Protein 5UKH (pdb70)

B-factor: mean 54.43, std 18.03, range [27.1, 125.31]

Foldseek 3Di:
DVVPPPDDDDDPLLVLLLVCVLQQQDDSLLSVLLVLLLQLLCVLADVVVDPDDLLVSLLLSLQLLLCLPDDDPVLCLQLHNCLVPAWDWDQPDVVPSDIDTHHDDSLRSSVSSPDDSLSSLVNSVLLVLLQVQLLPDDQLVVCVPDVVVSVVQLVSVCVRVVDSPCSRVVSVSSSCRRNVNSQGGANRSLLSSLNSVSRPSAPLQQLFQDPPDPGRDQGPNRLQSRLVSQLLVVCVVDDRSSVSSVQVVVPVVDDLSSLLSSCVSDPLVVSLVSNCVGPPDPVDDVVPVVVSLVVCCVPPVNSSVSNVSNVVVVD

Secondary structure (DSSP, 8-state):
--GGGSS----HHHHHHHHH---S---HHHHHHHHHHHHHHHHHS-SSSSS--HHHHHHHHHHHHHHTTS-SHHHHHHH--GGGTSEEEEES-TTT--EEEEEPPHHHHHHHTT--HHHHHHHHHHHHHHH---S----TT---S-HHHHHHHHHHHHHHHS-STTHHHHHHHHHHHHHTTTT----HHHHHH--TTT----HHHHSS--SSSSSS---HHHHHHHHHHHHHHH---S--TTT--HHHHHHHHSSSHHHHHHHHHS-HHHHHHHHHHHHS-TTS-TT-HHHHHHHHHHH-HHHHHHHHHHHHHH-

Radius of gyration: 21.39 Å; Cα contacts (8 Å, |Δi|>4): 392; chains: 1; bounding box: 60×46×64 Å

Solvent-accessible surface area: 16342 Å² total

InterPro domains:
  IPR006829 LXG domain [PF04740] (5-196)
  IPR006829 LXG domain [PS51756] (1-227)

Structure (mmCIF, N/CA/C/O backbone):
data_5UKH
#
_entry.id   5UKH
#
_cell.length_a   127.383
_cell.length_b   132.689
_cell.length_c   58.258
_cell.angle_alpha   90.00
_cell.angle_beta   90.00
_cell.angle_gamma   90.00
#
_symmetry.space_group_name_H-M   'C 2 2 21'
#
loop_
_entity.id
_entity.type
_entity.pdbx_description
1 polymer 'Uncharacterized protein'
2 non-polymer 'CALCIUM ION'
3 water water
#
loop_
_atom_site.group_PDB
_atom_site.id
_atom_site.type_symbol
_atom_site.label_atom_id
_atom_site.label_alt_id
_atom_site.label_comp_id
_atom_site.label_asym_id
_atom_site.label_entity_id
_atom_site.label_seq_id
_atom_site.pdbx_PDB_ins_code
_atom_site.Cartn_x
_atom_site.Cartn_y
_atom_site.Cartn_z
_atom_site.occupancy
_atom_site.B_iso_or_equiv
_atom_site.auth_seq_id
_atom_site.auth_comp_id
_atom_site.auth_asym_id
_atom_site.auth_atom_id
_atom_site.pdbx_PDB_model_num
ATOM 1 N N . ALA A 1 25 ? 43.334 30.799 51.444 1.00 101.62 212 ALA A N 1
ATOM 2 C CA . ALA A 1 25 ? 42.463 31.910 51.827 1.00 101.60 212 ALA A CA 1
ATOM 3 C C . ALA A 1 25 ? 43.248 32.960 52.620 1.00 102.40 212 ALA A C 1
ATOM 4 O O . ALA A 1 25 ? 43.595 34.034 52.112 1.00 91.88 212 ALA A O 1
ATOM 6 N N . TYR A 1 26 ? 43.502 32.627 53.888 1.00 105.38 213 TYR A N 1
ATOM 7 C CA . TYR A 1 26 ? 44.486 33.358 54.681 1.00 104.39 213 TYR A CA 1
ATOM 8 C C . TYR A 1 26 ? 45.887 33.209 54.087 1.00 107.75 213 TYR A C 1
ATOM 9 O O . TYR A 1 26 ? 46.678 34.163 54.091 1.00 106.49 213 TYR A O 1
ATOM 18 N N . ALA A 1 27 ? 46.192 32.027 53.531 1.00 108.30 214 ALA A N 1
ATOM 19 C CA . ALA A 1 27 ? 47.534 31.733 53.029 1.00 108.12 214 ALA A CA 1
ATOM 20 C C . ALA A 1 27 ? 47.941 32.639 51.867 1.00 110.06 214 ALA A C 1
ATOM 21 O O . ALA A 1 27 ? 49.139 32.827 51.622 1.00 115.09 214 ALA A O 1
ATOM 23 N N . ALA A 1 28 ? 46.969 33.221 51.153 1.00 105.02 215 ALA A N 1
ATOM 24 C CA . ALA A 1 28 ? 47.274 33.946 49.921 1.00 101.73 215 ALA A CA 1
ATOM 25 C C . ALA A 1 28 ? 47.874 35.328 50.178 1.00 105.64 215 ALA A C 1
ATOM 26 O O . ALA A 1 28 ? 48.605 35.845 49.323 1.00 109.57 215 ALA A O 1
ATOM 28 N N . LEU A 1 29 ? 47.595 35.944 51.330 1.00 102.47 216 LEU A N 1
ATOM 29 C CA . LEU A 1 29 ? 47.951 37.342 51.555 1.00 94.27 216 LEU A CA 1
ATOM 30 C C . LEU A 1 29 ? 49.158 37.539 52.472 1.00 101.55 216 LEU A C 1
ATOM 31 O O . LEU A 1 29 ? 49.449 38.682 52.841 1.00 101.44 216 LEU A O 1
ATOM 36 N N . LYS A 1 30 ? 49.876 36.471 52.837 1.00 105.27 217 LYS A N 1
ATOM 37 C CA . LYS A 1 30 ? 51.033 36.623 53.722 1.00 110.87 217 LYS A CA 1
ATOM 38 C C . LYS A 1 30 ? 52.203 37.282 52.990 1.00 119.62 217 LYS A C 1
ATOM 39 O O . LYS A 1 30 ? 52.640 38.382 53.357 1.00 121.49 217 LYS A O 1
ATOM 45 N N . ASP A 1 31 ? 52.710 36.633 51.939 1.00 120.78 218 ASP A N 1
ATOM 46 C CA . ASP A 1 31 ? 53.703 37.212 51.045 1.00 119.27 218 ASP A CA 1
ATOM 47 C C . ASP A 1 31 ? 52.951 37.896 49.914 1.00 115.43 218 ASP A C 1
ATOM 48 O O . ASP A 1 31 ? 51.985 37.340 49.383 1.00 114.72 218 ASP A O 1
ATOM 53 N N . LEU A 1 32 ? 53.455 39.071 49.516 1.00 113.30 219 LEU A N 1
ATOM 54 C CA . LEU A 1 32 ? 52.709 40.243 49.056 1.00 103.41 219 LEU A CA 1
ATOM 55 C C . LEU A 1 32 ? 53.095 41.325 50.061 1.00 110.09 219 LEU A C 1
ATOM 56 O O . LEU A 1 32 ? 52.526 41.322 51.161 1.00 112.19 219 LEU A O 1
ATOM 61 N N . THR A 1 33 ? 54.031 42.256 49.776 1.00 109.87 220 THR A N 1
ATOM 62 C CA . THR A 1 33 ? 54.471 42.894 48.501 1.00 104.23 220 THR A CA 1
ATOM 63 C C . THR A 1 33 ? 53.371 43.894 48.144 1.00 95.65 220 THR A C 1
ATOM 64 O O . THR A 1 33 ? 53.280 44.403 47.023 1.00 96.41 220 THR A O 1
ATOM 68 N N . LEU A 1 34 ? 52.540 44.166 49.147 1.00 84.01 221 LEU A N 1
ATOM 69 C CA . LEU A 1 34 ? 51.599 45.269 49.145 1.00 73.67 221 LEU A CA 1
ATOM 70 C C . LEU A 1 34 ? 51.759 46.029 50.447 1.00 73.11 221 LEU A C 1
ATOM 71 O O . LEU A 1 34 ? 52.141 45.457 51.469 1.00 72.48 221 LEU A O 1
ATOM 76 N N . SER A 1 35 ? 51.470 47.322 50.403 1.00 68.54 222 SER A N 1
ATOM 77 C CA . SER A 1 35 ? 51.461 48.097 51.628 1.00 69.52 222 SER A CA 1
ATOM 78 C C . SER A 1 35 ? 50.384 47.565 52.573 1.00 70.96 222 SER A C 1
ATOM 79 O O . SER A 1 35 ? 49.443 46.875 52.160 1.00 65.85 222 SER A O 1
ATOM 82 N N . LYS A 1 36 ? 50.547 47.876 53.865 1.00 71.30 223 LYS A N 1
ATOM 83 C CA . LYS A 1 36 ? 49.501 47.568 54.835 1.00 65.05 223 LYS A CA 1
ATOM 84 C C . LYS A 1 36 ? 48.174 48.166 54.393 1.00 60.46 223 LYS A C 1
ATOM 85 O O . LYS A 1 36 ? 47.124 47.521 54.493 1.00 62.25 223 LYS A O 1
ATOM 91 N N . GLN A 1 37 ? 48.212 49.389 53.858 1.00 59.59 224 GLN A N 1
ATOM 92 C CA . GLN A 1 37 ? 46.985 50.048 53.420 1.00 58.12 224 GLN A CA 1
ATOM 93 C C . GLN A 1 37 ? 46.339 49.286 52.275 1.00 53.97 224 GLN A C 1
ATOM 94 O O . GLN A 1 37 ? 45.110 49.156 52.224 1.00 49.40 224 GLN A O 1
ATOM 100 N N . ASP A 1 38 ? 47.152 48.756 51.357 1.00 52.81 225 ASP A N 1
ATOM 101 C CA . ASP A 1 38 ? 46.587 48.043 50.217 1.00 52.69 225 ASP A CA 1
ATOM 102 C C . ASP A 1 38 ? 45.985 46.710 50.645 1.00 54.24 225 ASP A C 1
ATOM 103 O O . ASP A 1 38 ? 44.936 46.307 50.126 1.00 48.29 225 ASP A O 1
ATOM 108 N N . LYS A 1 39 ? 46.631 46.009 51.586 1.00 54.05 226 LYS A N 1
ATOM 109 C CA . LYS A 1 39 ? 46.075 44.750 52.073 1.00 54.78 226 LYS A CA 1
ATOM 110 C C . LYS A 1 39 ? 44.726 44.985 52.742 1.00 52.92 226 LYS A C 1
ATOM 111 O O . LYS A 1 39 ? 43.753 44.275 52.463 1.00 52.27 226 LYS A O 1
ATOM 117 N N . VAL A 1 40 ? 44.648 45.998 53.617 1.00 54.43 227 VAL A N 1
ATOM 118 C CA . VAL A 1 40 ? 43.378 46.384 54.234 1.00 53.27 227 VAL A CA 1
ATOM 119 C C . VAL A 1 40 ? 42.316 46.632 53.164 1.00 46.94 227 VAL A C 1
ATOM 120 O O . VAL A 1 40 ? 41.168 46.178 53.278 1.00 46.51 227 VAL A O 1
ATOM 124 N N . PHE A 1 41 ? 42.696 47.326 52.094 1.00 45.55 228 PHE A N 1
ATOM 125 C CA . PHE A 1 41 ? 41.768 47.603 51.001 1.00 45.72 228 PHE A CA 1
ATOM 126 C C . PHE A 1 41 ? 41.295 46.312 50.336 1.00 45.33 228 PHE A C 1
ATOM 127 O O . PHE A 1 41 ? 40.090 46.098 50.149 1.00 39.94 228 PHE A O 1
ATOM 135 N N . LEU A 1 42 ? 42.237 45.429 49.988 1.00 45.77 229 LEU A N 1
ATOM 136 C CA . LEU A 1 42 ? 41.883 44.141 49.395 1.00 47.83 229 LEU A CA 1
ATOM 137 C C . LEU A 1 42 ? 40.925 43.359 50.288 1.00 46.17 229 LEU A C 1
ATOM 138 O O . LEU A 1 42 ? 39.918 42.816 49.812 1.00 44.84 229 LEU A O 1
ATOM 143 N N . GLU A 1 43 ? 41.215 43.307 51.594 1.00 46.16 230 GLU A N 1
ATOM 144 C CA . GLU A 1 43 ? 40.366 42.544 52.500 1.00 53.02 230 GLU A CA 1
ATOM 145 C C . GLU A 1 43 ? 38.972 43.150 52.620 1.00 51.62 230 GLU A C 1
ATOM 146 O O . GLU A 1 43 ? 37.996 42.405 52.758 1.00 46.20 230 GLU A O 1
ATOM 152 N N . HIS A 1 44 ? 38.842 44.479 52.560 1.00 42.17 231 HIS A N 1
ATOM 153 C CA . HIS A 1 44 ? 37.504 45.064 52.564 1.00 41.48 231 HIS A CA 1
ATOM 154 C C . HIS A 1 44 ? 36.726 44.680 51.304 1.00 39.47 231 HIS A C 1
ATOM 155 O O . HIS A 1 44 ? 35.533 44.349 51.388 1.00 39.84 231 HIS A O 1
ATOM 162 N N . LEU A 1 45 ? 37.380 44.743 50.129 1.00 39.69 232 LEU A N 1
ATOM 163 C CA . LEU A 1 45 ? 36.760 44.288 48.883 1.00 40.02 232 LEU A CA 1
ATOM 164 C C . LEU A 1 45 ? 36.264 42.858 49.012 1.00 44.49 232 LEU A C 1
ATOM 165 O O . LEU A 1 45 ? 35.159 42.532 48.573 1.00 36.28 232 LEU A O 1
ATOM 178 N N . THR A 1 47 ? 35.580 41.071 51.864 1.00 41.10 234 THR A N 1
ATOM 179 C CA . THR A 1 47 ? 34.564 40.872 52.890 1.00 41.44 234 THR A CA 1
ATOM 180 C C . THR A 1 47 ? 33.213 41.459 52.490 1.00 38.62 234 THR A C 1
ATOM 181 O O . THR A 1 47 ? 32.167 40.828 52.687 1.00 45.63 234 THR A O 1
ATOM 185 N N . GLU A 1 48 ? 33.213 42.673 51.941 1.00 37.45 235 GLU A N 1
ATOM 186 C CA . GLU A 1 48 ? 31.964 43.394 51.713 1.00 41.58 235 GLU A CA 1
ATOM 187 C C . GLU A 1 48 ? 31.192 42.861 50.512 1.00 38.19 235 GLU A C 1
ATOM 188 O O . GLU A 1 48 ? 29.967 42.711 50.582 1.00 39.38 235 GLU A O 1
ATOM 194 N N . TYR A 1 49 ? 31.890 42.561 49.410 1.00 36.43 236 TYR A N 1
ATOM 195 C CA . TYR A 1 49 ? 31.263 42.172 48.154 1.00 34.21 236 TYR A CA 1
ATOM 196 C C . TYR A 1 49 ? 31.331 40.690 47.867 1.00 39.72 236 TYR A C 1
ATOM 197 O O . TYR A 1 49 ? 30.520 40.193 47.077 1.00 38.39 236 TYR A O 1
ATOM 206 N N . GLY A 1 50 ? 32.294 39.979 48.442 1.00 37.51 237 GLY A N 1
ATOM 207 C CA . GLY A 1 50 ? 32.406 38.559 48.215 1.00 38.79 237 GLY A CA 1
ATOM 208 C C . GLY A 1 50 ? 33.509 38.139 47.269 1.00 40.20 237 GLY A C 1
ATOM 209 O O . GLY A 1 50 ? 33.640 36.935 46.991 1.00 42.67 237 GLY A O 1
ATOM 210 N N . PHE A 1 51 ? 34.300 39.089 46.765 1.00 42.48 238 PHE A N 1
ATOM 211 C CA . PHE A 1 51 ? 35.373 38.769 45.827 1.00 47.22 238 PHE A CA 1
ATOM 212 C C . PHE A 1 51 ? 36.427 37.898 46.499 1.00 43.73 238 PHE A C 1
ATOM 213 O O . PHE A 1 51 ? 36.756 38.100 47.671 1.00 44.25 238 PHE A O 1
ATOM 221 N N . ASP A 1 52 ? 36.974 36.939 45.753 1.00 46.26 239 ASP A N 1
ATOM 222 C CA . ASP A 1 52 ? 38.137 36.229 46.263 1.00 49.61 239 ASP A CA 1
ATOM 223 C C . ASP A 1 52 ? 39.379 37.102 46.063 1.00 49.49 239 ASP A C 1
ATOM 224 O O . ASP A 1 52 ? 39.316 38.200 45.501 1.00 47.19 239 ASP A O 1
ATOM 229 N N . SER A 1 53 ? 40.518 36.634 46.573 1.00 47.52 240 SER A N 1
ATOM 230 C CA . SER A 1 53 ? 41.735 37.441 46.522 1.00 48.11 240 SER A CA 1
ATOM 231 C C . SER A 1 53 ? 42.172 37.735 45.087 1.00 48.82 240 SER A C 1
ATOM 232 O O . SER A 1 53 ? 42.728 38.808 44.825 1.00 47.10 240 SER A O 1
ATOM 235 N N . THR A 1 54 ? 41.941 36.799 44.156 1.00 47.96 241 THR A N 1
ATOM 236 C CA . THR A 1 54 ? 42.320 36.982 42.754 1.00 47.26 241 THR A CA 1
ATOM 237 C C . THR A 1 54 ? 41.626 38.198 42.143 1.00 48.66 241 THR A C 1
ATOM 238 O O . THR A 1 54 ? 42.276 39.112 41.612 1.00 49.62 241 THR A O 1
ATOM 242 N N . THR A 1 55 ? 40.293 38.226 42.215 1.00 36.43 242 THR A N 1
ATOM 243 C CA . THR A 1 55 ? 39.542 39.344 41.659 1.00 33.25 242 THR A CA 1
ATOM 244 C C . THR A 1 55 ? 39.880 40.639 42.373 1.00 42.27 242 THR A C 1
ATOM 245 O O . THR A 1 55 ? 40.020 41.690 41.733 1.00 38.40 242 THR A O 1
ATOM 249 N N . ALA A 1 56 ? 39.972 40.590 43.714 1.00 36.34 243 ALA A N 1
ATOM 250 C CA . ALA A 1 56 ? 40.288 41.794 44.470 1.00 33.29 243 ALA A CA 1
ATOM 251 C C . ALA A 1 56 ? 41.637 42.362 44.054 1.00 31.91 243 ALA A C 1
ATOM 252 O O . ALA A 1 56 ? 41.793 43.578 43.942 1.00 34.85 243 ALA A O 1
ATOM 254 N N . ARG A 1 57 ? 42.626 41.494 43.825 1.00 35.37 244 ARG A N 1
ATOM 255 C CA . ARG A 1 57 ? 43.937 41.980 43.409 1.00 41.80 244 ARG A CA 1
ATOM 256 C C . ARG A 1 57 ? 43.882 42.610 42.014 1.00 41.92 244 ARG A C 1
ATOM 257 O O . ARG A 1 57 ? 44.552 43.621 41.759 1.00 37.86 244 ARG A O 1
ATOM 265 N N . GLN A 1 58 ? 43.054 42.061 41.115 1.00 38.75 245 GLN A N 1
ATOM 266 C CA . GLN A 1 58 ? 42.842 42.690 39.808 1.00 38.22 245 GLN A CA 1
ATOM 267 C C . GLN A 1 58 ? 42.235 44.086 39.948 1.00 44.04 245 GLN A C 1
ATOM 268 O O . GLN A 1 58 ? 42.591 45.006 39.201 1.00 43.35 245 GLN A O 1
ATOM 274 N N . ILE A 1 59 ? 41.310 44.269 40.895 1.00 41.65 246 ILE A N 1
ATOM 275 C CA . ILE A 1 59 ? 40.759 45.607 41.108 1.00 35.19 246 ILE A CA 1
ATOM 276 C C . ILE A 1 59 ? 41.848 46.546 41.608 1.00 31.69 246 ILE A C 1
ATOM 277 O O . ILE A 1 59 ? 41.966 47.690 41.146 1.00 34.46 246 ILE A O 1
ATOM 282 N N . LEU A 1 60 ? 42.702 46.052 42.509 1.00 37.05 247 LEU A N 1
ATOM 283 C CA . LEU A 1 60 ? 43.838 46.846 42.968 1.00 39.80 247 LEU A CA 1
ATOM 284 C C . LEU A 1 60 ? 44.783 47.189 41.815 1.00 45.60 247 LEU A C 1
ATOM 285 O O . LEU A 1 60 ? 45.347 48.290 41.775 1.00 43.80 247 LEU A O 1
ATOM 290 N N . LYS A 1 61 ? 44.967 46.256 40.870 1.00 45.05 248 LYS A N 1
ATOM 291 C CA . LYS A 1 61 ? 45.826 46.519 39.713 1.00 43.78 248 LYS A CA 1
ATOM 292 C C . LYS A 1 61 ? 45.292 47.677 38.879 1.00 41.69 248 LYS A C 1
ATOM 293 O O . LYS A 1 61 ? 46.063 48.527 38.416 1.00 43.89 248 LYS A O 1
ATOM 299 N N . LEU A 1 62 ? 43.978 47.709 38.654 1.00 39.90 249 LEU A N 1
ATOM 300 C CA . LEU A 1 62 ? 43.365 48.828 37.952 1.00 42.07 249 LEU A CA 1
ATOM 301 C C . LEU A 1 62 ? 43.711 50.142 38.632 1.00 51.90 249 LEU A C 1
ATOM 302 O O . LEU A 1 62 ? 44.185 51.091 37.992 1.00 48.17 249 LEU A O 1
ATOM 307 N N . LYS A 1 63 ? 43.450 50.209 39.942 1.00 46.02 250 LYS A N 1
ATOM 308 C CA . LYS A 1 63 ? 43.721 51.410 40.714 1.00 42.22 250 LYS A CA 1
ATOM 309 C C . LYS A 1 63 ? 45.172 51.834 40.563 1.00 41.95 250 LYS A C 1
ATOM 310 O O . LYS A 1 63 ? 45.453 53.009 40.326 1.00 44.94 250 LYS A O 1
ATOM 316 N N . GLN A 1 64 ? 46.107 50.884 40.648 1.00 41.91 251 GLN A N 1
ATOM 317 C CA . GLN A 1 64 ? 47.519 51.215 40.458 1.00 44.08 251 GLN A CA 1
ATOM 318 C C . GLN A 1 64 ? 47.813 51.722 39.044 1.00 44.47 251 GLN A C 1
ATOM 319 O O . GLN A 1 64 ? 48.706 52.562 38.859 1.00 40.15 251 GLN A O 1
ATOM 325 N N . GLY A 1 65 ? 47.110 51.196 38.038 1.00 39.19 252 GLY A N 1
ATOM 326 C CA . GLY A 1 65 ? 47.262 51.721 36.688 1.00 39.95 252 GLY A CA 1
ATOM 327 C C . GLY A 1 65 ? 46.816 53.167 36.580 1.00 42.62 252 GLY A C 1
ATOM 328 O O . GLY A 1 65 ? 47.490 53.985 35.953 1.00 42.32 252 GLY A O 1
ATOM 329 N N . LEU A 1 66 ? 45.701 53.512 37.237 1.00 42.81 253 LEU A N 1
ATOM 330 C CA . LEU A 1 66 ? 45.240 54.900 37.264 1.00 46.89 253 LEU A CA 1
ATOM 331 C C . LEU A 1 66 ? 46.276 55.841 37.878 1.00 49.51 253 LEU A C 1
ATOM 332 O O . LEU A 1 66 ? 46.438 56.982 37.419 1.00 54.11 253 LEU A O 1
ATOM 337 N N . GLU A 1 67 ? 46.988 55.394 38.914 1.00 40.62 254 GLU A N 1
ATOM 338 C CA . GLU A 1 67 ? 47.991 56.267 39.514 1.00 44.28 254 GLU A CA 1
ATOM 339 C C . GLU A 1 67 ? 49.199 56.445 38.604 1.00 45.95 254 GLU A C 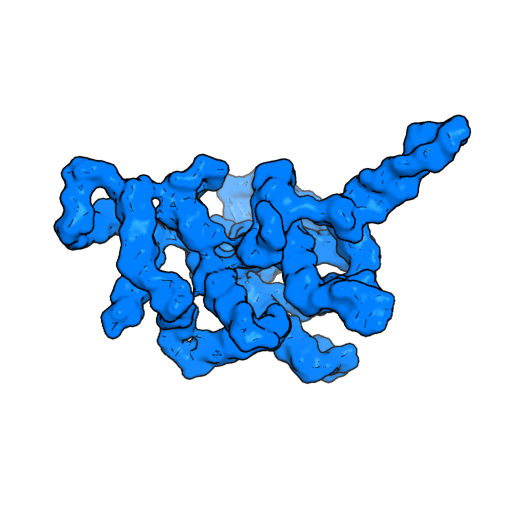1
ATOM 340 O O . GLU A 1 67 ? 49.842 57.500 38.637 1.00 51.37 254 GLU A O 1
ATOM 346 N N . ARG A 1 68 ? 49.533 55.431 37.796 1.00 46.60 255 ARG A N 1
ATOM 347 C CA . ARG A 1 68 ? 50.637 55.589 36.857 1.00 50.57 255 ARG A CA 1
ATOM 348 C C . ARG A 1 68 ? 50.239 56.462 35.679 1.00 55.10 255 ARG A C 1
ATOM 349 O O . ARG A 1 68 ? 51.069 57.214 35.155 1.00 58.18 255 ARG A O 1
ATOM 357 N N . LYS A 1 69 ? 48.975 56.388 35.273 1.00 56.02 256 LYS A N 1
ATOM 358 C CA . LYS A 1 69 ? 48.523 57.119 34.100 1.00 56.30 256 LYS A CA 1
ATOM 359 C C . LYS A 1 69 ? 48.193 58.574 34.425 1.00 52.81 256 LYS A C 1
ATOM 360 O O . LYS A 1 69 ? 48.474 59.463 33.621 1.00 48.03 256 LYS A O 1
ATOM 366 N N . PHE A 1 70 ? 47.629 58.848 35.599 1.00 52.02 257 PHE A N 1
ATOM 367 C CA . PHE A 1 70 ? 47.159 60.190 35.954 1.00 50.80 257 PHE A CA 1
ATOM 368 C C . PHE A 1 70 ? 47.895 60.686 37.197 1.00 53.77 257 PHE A C 1
ATOM 369 O O . PHE A 1 70 ? 47.374 60.620 38.315 1.00 60.74 257 PHE A O 1
ATOM 377 N N . SER A 1 71 ? 49.095 61.220 36.989 1.00 51.99 258 SER A N 1
ATOM 378 C CA . SER A 1 71 ? 49.944 61.665 38.082 1.00 53.97 258 SER A CA 1
ATOM 379 C C . SER A 1 71 ? 49.524 63.035 38.603 1.00 64.46 258 SER A C 1
ATOM 380 O O . SER A 1 71 ? 48.973 63.861 37.868 1.00 65.08 258 SER A O 1
ATOM 383 N N . SER A 1 72 ? 49.796 63.267 39.895 1.00 59.70 259 SER A N 1
ATOM 384 C CA . SER A 1 72 ? 49.688 64.576 40.532 1.00 58.14 259 SER A CA 1
ATOM 385 C C . SER A 1 72 ? 51.042 65.230 40.746 1.00 60.02 259 SER A C 1
ATOM 386 O O . SER A 1 72 ? 51.109 66.371 41.226 1.00 63.70 259 SER A O 1
ATOM 389 N N . ILE A 1 73 ? 52.121 64.530 40.414 1.00 65.27 260 ILE A N 1
ATOM 390 C CA . ILE A 1 73 ? 53.471 65.037 40.586 1.00 75.75 260 ILE A CA 1
ATOM 391 C C . ILE A 1 73 ? 54.119 65.336 39.245 1.00 80.34 260 ILE A C 1
ATOM 392 O O . ILE A 1 73 ? 54.800 66.352 39.088 1.00 85.26 260 ILE A O 1
ATOM 397 N N . PHE A 1 74 ? 53.909 64.459 38.267 1.00 83.95 261 PHE A N 1
ATOM 398 C CA . PHE A 1 74 ? 54.387 64.665 36.911 1.00 88.70 261 PHE A CA 1
ATOM 399 C C . PHE A 1 74 ? 53.316 65.235 35.996 1.00 83.12 261 PHE A C 1
ATOM 400 O O . PHE A 1 74 ? 53.623 65.590 34.855 1.00 86.36 261 PHE A O 1
ATOM 408 N N . ASP A 1 75 ? 52.080 65.348 36.478 1.00 75.59 262 ASP A N 1
ATOM 409 C CA . ASP A 1 75 ? 51.002 65.937 35.700 1.00 74.95 262 ASP A CA 1
ATOM 410 C C . ASP A 1 75 ? 50.059 66.712 36.611 1.00 75.35 262 ASP A C 1
ATOM 411 O O . ASP A 1 75 ? 50.441 67.165 37.697 1.00 72.29 262 ASP A O 1
ATOM 416 N N . ASP A 1 76 ? 48.810 66.826 36.183 1.00 76.32 263 ASP A N 1
ATOM 417 C CA . ASP A 1 76 ? 47.883 67.811 36.702 1.00 75.46 263 ASP A CA 1
ATOM 418 C C . ASP A 1 76 ? 46.733 67.207 37.489 1.00 63.23 263 ASP A C 1
ATOM 419 O O . ASP A 1 76 ? 46.000 67.946 38.152 1.00 66.60 263 ASP A O 1
ATOM 424 N N . TYR A 1 77 ? 46.559 65.895 37.443 1.00 60.75 264 TYR A N 1
ATOM 425 C CA . TYR A 1 77 ? 45.347 65.282 37.957 1.00 61.37 264 TYR A CA 1
ATOM 426 C C . TYR A 1 77 ? 45.347 65.239 39.481 1.00 59.14 264 TYR A C 1
ATOM 427 O O . TYR A 1 77 ? 46.362 65.461 40.146 1.00 61.94 264 TYR A O 1
ATOM 436 N N . THR A 1 78 ? 44.173 64.954 40.031 1.00 51.98 265 THR A N 1
ATOM 437 C CA . THR A 1 78 ? 43.955 64.929 41.463 1.00 55.18 265 THR A CA 1
ATOM 438 C C . THR A 1 78 ? 43.542 63.527 41.903 1.00 54.53 265 THR A C 1
ATOM 439 O O . THR A 1 78 ? 43.133 62.687 41.092 1.00 50.15 265 THR A O 1
ATOM 443 N N . GLN A 1 79 ? 43.669 63.280 43.211 1.00 58.91 266 GLN A N 1
ATOM 444 C CA . GLN A 1 79 ? 43.266 61.990 43.761 1.00 55.84 266 GLN A CA 1
ATOM 445 C C . GLN A 1 79 ? 41.779 61.743 43.539 1.00 51.18 266 GLN A C 1
ATOM 446 O O . GLN A 1 79 ? 41.359 60.613 43.256 1.00 44.23 266 GLN A O 1
ATOM 452 N N . GLU A 1 80 ? 40.966 62.789 43.675 1.00 53.60 267 GLU A N 1
ATOM 453 C CA . GLU A 1 80 ? 39.533 62.641 43.461 1.00 47.71 267 GLU A CA 1
ATOM 454 C C . GLU A 1 80 ? 39.211 62.295 42.010 1.00 50.38 267 GLU A C 1
ATOM 455 O O . GLU A 1 80 ? 38.286 61.515 41.755 1.00 51.84 267 GLU A O 1
ATOM 461 N N . GLU A 1 81 ? 39.958 62.846 41.046 1.00 49.04 268 GLU A N 1
ATOM 462 C CA . GLU A 1 81 ? 39.764 62.429 39.662 1.00 45.12 268 GLU A CA 1
ATOM 463 C C . GLU A 1 81 ? 40.140 60.966 39.467 1.00 39.54 268 GLU A C 1
ATOM 464 O O . GLU A 1 81 ? 39.450 60.240 38.741 1.00 40.68 268 GLU A O 1
ATOM 470 N N . ARG A 1 82 ? 41.237 60.513 40.091 1.00 41.07 269 ARG A N 1
ATOM 471 C CA . ARG A 1 82 ? 41.601 59.097 39.979 1.00 39.85 269 ARG A CA 1
ATOM 472 C C . ARG A 1 82 ? 40.552 58.209 40.636 1.00 35.83 269 ARG A C 1
ATOM 473 O O . ARG A 1 82 ? 40.270 57.108 40.154 1.00 39.79 269 ARG A O 1
ATOM 481 N N . ASP A 1 83 ? 39.978 58.660 41.751 1.00 41.30 270 ASP A N 1
ATOM 482 C CA . ASP A 1 83 ? 38.915 57.880 42.378 1.00 45.92 270 ASP A CA 1
ATOM 483 C C . ASP A 1 83 ? 37.670 57.866 41.498 1.00 37.36 270 ASP A C 1
ATOM 484 O O . ASP A 1 83 ? 37.005 56.833 41.363 1.00 43.34 270 ASP A O 1
ATOM 489 N N . TYR A 1 84 ? 37.337 59.008 40.900 1.00 39.83 271 TYR A N 1
ATOM 490 C CA . TYR A 1 84 ? 36.228 59.050 39.955 1.00 36.77 271 TYR A CA 1
ATOM 491 C C . TYR A 1 84 ? 36.440 58.050 38.833 1.00 37.46 271 TYR A C 1
ATOM 492 O O . TYR A 1 84 ? 35.550 57.252 38.519 1.00 34.65 271 TYR A O 1
ATOM 501 N N . LEU A 1 85 ? 37.624 58.077 38.220 1.00 42.49 272 LEU A N 1
ATOM 502 C CA . LEU A 1 85 ? 37.906 57.181 37.105 1.00 38.06 272 LEU A CA 1
ATOM 503 C C . LEU A 1 85 ? 37.743 55.722 37.507 1.00 35.85 272 LEU A C 1
ATOM 504 O O . LEU A 1 85 ? 37.160 54.924 36.759 1.00 35.96 272 LEU A O 1
ATOM 509 N N . LEU A 1 86 ? 38.243 55.351 38.687 1.00 42.38 273 LEU A N 1
ATOM 510 C CA . LEU A 1 86 ? 38.069 53.981 39.156 1.00 35.98 273 LEU A CA 1
ATOM 511 C C . LEU A 1 86 ? 36.589 53.622 39.256 1.00 37.09 273 LEU A C 1
ATOM 512 O O . LEU A 1 86 ? 36.158 52.591 38.725 1.00 37.48 273 LEU A O 1
ATOM 517 N N . PHE A 1 87 ? 35.792 54.468 39.927 1.00 37.12 274 PHE A N 1
ATOM 518 C CA . PHE A 1 87 ? 34.352 54.213 40.018 1.00 35.08 274 PHE A CA 1
ATOM 519 C C . PHE A 1 87 ? 33.714 54.135 38.639 1.00 35.95 274 PHE A C 1
ATOM 520 O O . PHE A 1 87 ? 32.873 53.266 38.388 1.00 36.05 274 PHE A O 1
ATOM 528 N N . ARG A 1 88 ? 34.078 55.065 37.740 1.00 35.92 275 ARG A N 1
ATOM 529 C CA . ARG A 1 88 ? 33.451 55.133 36.423 1.00 35.04 275 ARG A CA 1
ATOM 530 C C . ARG A 1 88 ? 33.760 53.893 35.595 1.00 37.19 275 ARG A C 1
ATOM 531 O O . ARG A 1 88 ? 32.876 53.350 34.921 1.00 38.02 275 ARG A O 1
ATOM 539 N N . ILE A 1 89 ? 35.011 53.432 35.641 1.00 39.04 276 ILE A N 1
ATOM 540 C CA . ILE A 1 89 ? 35.430 52.266 34.872 1.00 36.62 276 ILE A CA 1
ATOM 541 C C . ILE A 1 89 ? 34.737 51.008 35.387 1.00 39.23 276 ILE A C 1
ATOM 542 O O . ILE A 1 89 ? 34.201 50.210 34.606 1.00 34.33 276 ILE A O 1
ATOM 547 N N . ILE A 1 90 ? 34.743 50.812 36.711 1.00 31.84 277 ILE A N 1
ATOM 548 C CA . ILE A 1 90 ? 34.099 49.636 37.299 1.00 32.15 277 ILE A CA 1
ATOM 549 C C . ILE A 1 90 ? 32.602 49.677 37.024 1.00 32.00 277 ILE A C 1
ATOM 550 O O . ILE A 1 90 ? 31.998 48.672 36.622 1.00 33.42 277 ILE A O 1
ATOM 555 N N . GLY A 1 91 ? 31.996 50.856 37.159 1.00 27.86 278 GLY A N 1
ATOM 556 C CA . GLY A 1 91 ? 30.578 50.987 36.859 1.00 33.40 278 GLY A CA 1
ATOM 557 C C . GLY A 1 91 ? 30.215 50.621 35.430 1.00 36.85 278 GLY A C 1
ATOM 558 O O . GLY A 1 91 ? 29.131 50.072 35.185 1.00 38.41 278 GLY A O 1
ATOM 559 N N . SER A 1 92 ? 31.109 50.903 34.465 1.00 31.98 279 SER A N 1
ATOM 560 C CA . SER A 1 92 ? 30.748 50.703 33.055 1.00 36.06 279 SER A CA 1
ATOM 561 C C . SER A 1 92 ? 30.548 49.239 32.707 1.00 37.37 279 SER A C 1
ATOM 562 O O . SER A 1 92 ? 29.954 48.945 31.663 1.00 37.29 279 SER A O 1
ATOM 565 N N . VAL A 1 93 ? 31.016 48.316 33.557 1.00 35.18 280 VAL A N 1
ATOM 566 C CA . VAL A 1 93 ? 30.738 46.898 33.334 1.00 36.51 280 VAL A CA 1
ATOM 567 C C . VAL A 1 93 ? 29.238 46.665 33.215 1.00 35.36 280 VAL A C 1
ATOM 568 O O . VAL A 1 93 ? 28.775 45.898 32.363 1.00 38.79 280 VAL A O 1
ATOM 572 N N . SER A 1 94 ? 28.447 47.337 34.060 1.00 40.31 281 SER A N 1
ATOM 573 C CA . SER A 1 94 ? 27.010 47.095 34.115 1.00 36.21 281 SER A CA 1
ATOM 574 C C . SER A 1 94 ? 26.177 48.256 33.611 1.00 37.28 281 SER A C 1
ATOM 575 O O . SER A 1 94 ? 24.996 48.062 33.304 1.00 41.45 281 SER A O 1
ATOM 578 N N . TYR A 1 95 ? 26.750 49.455 33.536 1.00 34.56 282 TYR A N 1
ATOM 579 C CA . TYR A 1 95 ? 25.996 50.672 33.245 1.00 42.43 282 TYR A CA 1
ATOM 580 C C . TYR A 1 95 ? 26.692 51.372 32.079 1.00 38.72 282 TYR A C 1
ATOM 581 O O . TYR A 1 95 ? 27.746 51.983 32.243 1.00 44.44 282 TYR A O 1
ATOM 590 N N . ASN A 1 96 ? 26.118 51.261 30.895 1.00 47.03 283 ASN A N 1
ATOM 591 C CA . ASN A 1 96 ? 26.780 51.778 29.706 1.00 46.50 283 ASN A CA 1
ATOM 592 C C . ASN A 1 96 ? 25.723 52.255 28.737 1.00 44.09 283 ASN A C 1
ATOM 593 O O . ASN A 1 96 ? 24.520 52.078 28.948 1.00 48.20 283 ASN A O 1
ATOM 598 N N . GLY A 1 97 ? 26.185 52.850 27.652 1.00 47.61 284 GLY A N 1
ATOM 599 C CA . GLY A 1 97 ? 25.284 53.500 26.734 1.00 45.45 284 GLY A CA 1
ATOM 600 C C . GLY A 1 97 ? 25.231 54.995 26.986 1.00 54.01 284 GLY A C 1
ATOM 601 O O . GLY A 1 97 ? 25.701 55.512 28.003 1.00 55.55 284 GLY A O 1
ATOM 602 N N . VAL A 1 98 ? 24.638 55.700 26.023 1.00 55.17 285 VAL A N 1
ATOM 603 C CA . VAL A 1 98 ? 24.683 57.156 26.060 1.00 61.51 285 VAL A CA 1
ATOM 604 C C . VAL A 1 98 ? 23.936 57.706 27.275 1.00 67.59 285 VAL A C 1
ATOM 605 O O . VAL A 1 98 ? 24.338 58.729 27.845 1.00 64.51 285 VAL A O 1
ATOM 609 N N . LYS A 1 99 ? 22.867 57.030 27.716 1.00 67.05 286 LYS A N 1
ATOM 610 C CA . LYS A 1 99 ? 22.148 57.481 28.905 1.00 64.99 286 LYS A CA 1
ATOM 611 C C . LYS A 1 99 ? 23.058 57.517 30.126 1.00 60.39 286 LYS A C 1
ATOM 612 O O . LYS A 1 99 ? 22.911 58.388 30.988 1.00 64.10 286 LYS A O 1
ATOM 614 N N . TRP A 1 100 ? 24.003 56.595 30.213 1.00 56.31 287 TRP A N 1
ATOM 615 C CA . TRP A 1 100 ? 24.939 56.579 31.325 1.00 46.02 287 TRP A CA 1
ATOM 616 C C . TRP A 1 100 ? 26.166 57.433 31.068 1.00 51.53 287 TRP A C 1
ATOM 617 O O . TRP A 1 100 ? 26.837 57.843 32.021 1.00 49.46 287 TRP A O 1
ATOM 628 N N . ASP A 1 101 ? 26.475 57.705 29.802 1.00 49.39 288 ASP A N 1
ATOM 629 C CA . ASP A 1 101 ? 27.583 58.594 29.495 1.00 49.30 288 ASP A CA 1
ATOM 630 C C . ASP A 1 101 ? 27.246 60.025 29.876 1.00 52.38 288 ASP A C 1
ATOM 631 O O . ASP A 1 101 ? 28.067 60.719 30.483 1.00 52.19 288 ASP A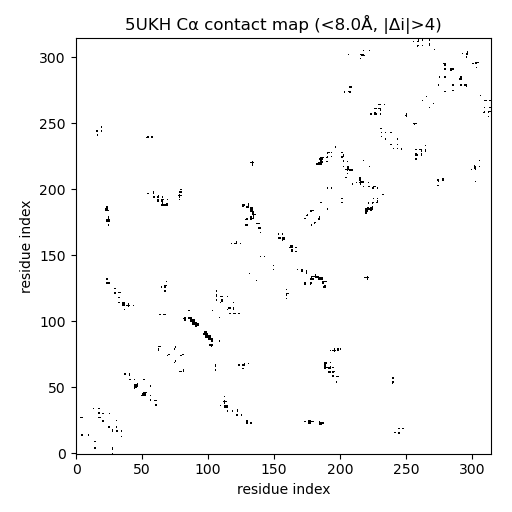 O 1
ATOM 636 N N . GLU A 1 102 ? 26.034 60.474 29.542 1.00 57.13 289 GLU A N 1
ATOM 637 C CA . GLU A 1 102 ? 25.589 61.804 29.945 1.00 67.62 289 GLU A CA 1
ATOM 638 C C . GLU A 1 102 ? 25.495 61.929 31.461 1.00 66.69 289 GLU A C 1
ATOM 639 O O . GLU A 1 102 ? 25.725 63.013 32.008 1.00 73.86 289 GLU A O 1
ATOM 645 N N . THR A 1 103 ? 25.182 60.832 32.153 1.00 60.52 290 THR A N 1
ATOM 646 C CA . THR A 1 103 ? 24.921 60.840 33.590 1.00 57.67 290 THR A CA 1
ATOM 647 C C . THR A 1 103 ? 26.199 60.741 34.418 1.00 51.59 290 THR A C 1
ATOM 648 O O . THR A 1 103 ? 26.432 61.565 35.308 1.00 50.05 290 THR A O 1
ATOM 652 N N . ALA A 1 104 ? 27.019 59.727 34.161 1.00 48.21 291 ALA A N 1
ATOM 653 C CA . ALA A 1 104 ? 28.242 59.511 34.917 1.00 42.76 291 ALA A CA 1
ATOM 654 C C . ALA A 1 104 ? 29.490 60.037 34.213 1.00 43.60 291 ALA A C 1
ATOM 655 O O . ALA A 1 104 ? 30.571 60.004 34.809 1.00 48.51 291 ALA A O 1
ATOM 657 N N . GLY A 1 105 ? 29.374 60.513 32.979 1.00 52.19 292 GLY A N 1
ATOM 658 C CA . GLY A 1 105 ? 30.503 61.054 32.247 1.00 55.20 292 GLY A CA 1
ATOM 659 C C . GLY A 1 105 ? 31.050 60.077 31.219 1.00 47.86 292 GLY A C 1
ATOM 660 O O . GLY A 1 105 ? 30.913 58.854 31.342 1.00 46.29 292 GLY A O 1
ATOM 661 N N . TYR A 1 106 ? 31.704 60.630 30.194 1.00 47.42 293 TYR A N 1
ATOM 662 C CA . TYR A 1 106 ? 32.196 59.869 29.049 1.00 40.90 293 TYR A CA 1
ATOM 663 C C . TYR A 1 106 ? 33.604 59.345 29.304 1.00 45.50 293 TYR A C 1
ATOM 664 O O . TYR A 1 106 ? 34.536 60.131 29.484 1.00 49.74 293 TYR A O 1
ATOM 673 N N . LEU A 1 107 ? 33.776 58.022 29.259 1.00 44.98 294 LEU A N 1
ATOM 674 C CA . LEU A 1 107 ? 35.115 57.480 29.421 1.00 44.19 294 LEU A CA 1
ATOM 675 C C . LEU A 1 107 ? 36.011 57.804 28.236 1.00 45.03 294 LEU A C 1
ATOM 676 O O . LEU A 1 107 ? 37.236 57.843 28.399 1.00 52.34 294 LEU A O 1
ATOM 681 N N . SER A 1 108 ? 35.430 58.062 27.058 1.00 50.00 295 SER A N 1
ATOM 682 C CA . SER A 1 108 ? 36.230 58.367 25.876 1.00 53.84 295 SER A CA 1
ATOM 683 C C . SER A 1 108 ? 37.068 59.627 26.043 1.00 57.86 295 SER A C 1
ATOM 684 O O . SER A 1 108 ? 38.043 59.803 25.307 1.00 59.71 295 SER A O 1
ATOM 687 N N . ARG A 1 109 ? 36.720 60.506 26.990 1.00 56.80 296 ARG A N 1
ATOM 688 C CA . ARG A 1 109 ? 37.550 61.683 27.252 1.00 58.83 296 ARG A CA 1
ATOM 689 C C . ARG A 1 109 ? 38.945 61.302 27.737 1.00 57.16 296 ARG A C 1
ATOM 690 O O . ARG A 1 109 ? 39.901 62.060 27.537 1.00 57.27 296 ARG A O 1
ATOM 698 N N . TYR A 1 110 ? 39.076 60.135 28.379 1.00 49.18 297 TYR A N 1
ATOM 699 C CA . TYR A 1 110 ? 40.297 59.718 29.051 1.00 47.12 297 TYR A CA 1
ATOM 700 C C . TYR A 1 110 ? 40.983 58.521 28.405 1.00 51.29 297 TYR A C 1
ATOM 701 O O . TYR A 1 110 ? 42.188 58.344 28.601 1.00 58.74 297 TYR A O 1
ATOM 710 N N . PHE A 1 111 ? 40.255 57.701 27.649 1.00 51.99 298 PHE A N 1
ATOM 711 C CA . PHE A 1 111 ? 40.791 56.469 27.084 1.00 49.44 298 PHE A CA 1
ATOM 712 C C . PHE A 1 111 ? 40.388 56.389 25.624 1.00 52.41 298 PHE A C 1
ATOM 713 O O . PHE A 1 111 ? 39.197 56.272 25.311 1.00 53.62 298 PHE A O 1
ATOM 721 N N . TYR A 1 112 ? 41.381 56.445 24.742 1.00 50.65 299 TYR A N 1
ATOM 722 C CA . TYR A 1 112 ? 41.153 56.446 23.308 1.00 52.11 299 TYR A CA 1
ATOM 723 C C . TYR A 1 112 ? 42.456 56.096 22.610 1.00 57.05 299 TYR A C 1
ATOM 724 O O . TYR A 1 112 ? 43.538 56.173 23.200 1.00 55.73 299 TYR A O 1
ATOM 733 N N . LYS A 1 113 ? 42.332 55.726 21.337 1.00 56.71 300 LYS A N 1
ATOM 734 C CA . LYS A 1 113 ? 43.452 55.571 20.424 1.00 60.02 300 LYS A CA 1
ATOM 735 C C . LYS A 1 113 ? 43.233 56.512 19.256 1.00 65.86 300 LYS A C 1
ATOM 736 O O . LYS A 1 113 ? 42.112 56.635 18.755 1.00 70.34 300 LYS A O 1
ATOM 742 N N . GLU A 1 114 ? 44.297 57.187 18.835 1.00 67.74 301 GLU A N 1
ATOM 743 C CA . GLU A 1 114 ? 44.240 58.128 17.727 1.00 72.59 301 GLU A CA 1
ATOM 744 C C . GLU A 1 114 ? 44.683 57.435 16.448 1.00 69.88 301 GLU A C 1
ATOM 745 O O . GLU A 1 114 ? 45.702 56.740 16.441 1.00 67.31 301 GLU A O 1
ATOM 751 N N . VAL A 1 115 ? 43.928 57.629 15.371 1.00 76.70 302 VAL A N 1
ATOM 752 C CA . VAL A 1 115 ? 44.273 57.065 14.070 1.00 77.61 302 VAL A CA 1
ATOM 753 C C . VAL A 1 115 ? 44.156 58.147 13.004 1.00 77.71 302 VAL A C 1
ATOM 754 O O . VAL A 1 115 ? 43.286 59.021 13.083 1.00 71.30 302 VAL A O 1
ATOM 758 N N . VAL A 1 116 ? 45.052 58.096 12.014 1.00 84.70 303 VAL A N 1
ATOM 759 C CA . VAL A 1 116 ? 44.932 58.957 10.844 1.00 84.60 303 VAL A CA 1
ATOM 760 C C . VAL A 1 116 ? 43.588 58.697 10.187 1.00 86.99 303 VAL A C 1
ATOM 761 O O . VAL A 1 116 ? 43.275 57.564 9.803 1.00 87.20 303 VAL A O 1
ATOM 765 N N . SER A 1 117 ? 42.779 59.747 10.076 1.00 92.43 304 SER A N 1
ATOM 766 C CA . SER A 1 117 ? 41.433 59.644 9.537 1.00 95.19 304 SER A CA 1
ATOM 767 C C . SER A 1 117 ? 41.348 60.009 8.060 1.00 96.34 304 SER A C 1
ATOM 768 O O . SER A 1 117 ? 40.399 59.590 7.389 1.00 99.44 304 SER A O 1
ATOM 771 N N . ASN A 1 118 ? 42.310 60.773 7.545 1.00 93.85 305 ASN A N 1
ATOM 772 C CA . ASN A 1 118 ? 42.368 61.147 6.138 1.00 94.71 305 ASN A CA 1
ATOM 773 C C . ASN A 1 118 ? 43.820 61.043 5.680 1.00 102.92 305 ASN A C 1
ATOM 774 O O . ASN A 1 118 ? 44.654 61.874 6.066 1.00 106.80 305 ASN A O 1
ATOM 779 N N . PRO A 1 119 ? 44.162 60.033 4.870 1.00 101.84 306 PRO A N 1
ATOM 780 C CA . PRO A 1 119 ? 45.582 59.796 4.544 1.00 98.61 306 PRO A CA 1
ATOM 781 C C . PRO A 1 119 ? 46.272 60.960 3.847 1.00 100.03 306 PRO A C 1
ATOM 782 O O . PRO A 1 119 ? 47.493 61.110 3.983 1.00 102.46 306 PRO A O 1
ATOM 786 N N . VAL A 1 120 ? 45.540 61.786 3.100 1.00 98.72 307 VAL A N 1
ATOM 787 C CA . VAL A 1 120 ? 46.167 62.921 2.428 1.00 101.45 307 VAL A CA 1
ATOM 788 C C . VAL A 1 120 ? 46.380 64.073 3.404 1.00 104.54 307 VAL A C 1
ATOM 789 O O . VAL A 1 120 ? 47.420 64.739 3.380 1.00 106.05 307 VAL A O 1
ATOM 791 N N . THR A 1 121 ? 45.408 64.315 4.286 1.00 106.18 308 THR A N 1
ATOM 792 C CA . THR A 1 121 ? 45.501 65.446 5.203 1.00 105.86 308 THR A CA 1
ATOM 793 C C . THR A 1 121 ? 46.549 65.206 6.280 1.00 102.78 308 THR A C 1
ATOM 794 O O . THR A 1 121 ? 47.362 66.091 6.575 1.00 107.35 308 THR A O 1
ATOM 798 N N . GLY A 1 122 ? 46.557 64.012 6.862 1.00 91.81 309 GLY A N 1
ATOM 799 C CA . GLY A 1 122 ? 47.239 63.779 8.110 1.00 85.68 309 GLY A CA 1
ATOM 800 C C . GLY A 1 122 ? 46.363 63.982 9.321 1.00 85.83 309 GLY A C 1
ATOM 801 O O . GLY A 1 122 ? 46.831 63.760 10.447 1.00 84.57 309 GLY A O 1
ATOM 802 N N . GLU A 1 123 ? 45.107 64.395 9.123 1.00 90.47 310 GLU A N 1
ATOM 803 C CA . GLU A 1 123 ? 44.175 64.593 10.228 1.00 92.51 310 GLU A CA 1
ATOM 804 C C . GLU A 1 123 ? 43.943 63.291 10.986 1.00 85.88 310 GLU A C 1
ATOM 805 O O . GLU A 1 123 ? 43.821 62.218 10.388 1.00 85.01 310 GLU A O 1
ATOM 807 N N . LYS A 1 124 ? 43.875 63.395 12.310 1.00 83.33 311 LYS A N 1
ATOM 808 C CA . LYS A 1 124 ? 43.628 62.260 13.185 1.00 80.95 311 LYS A CA 1
ATOM 809 C C . LYS A 1 124 ? 42.263 62.388 13.851 1.00 78.44 311 LYS A C 1
ATOM 810 O O . LYS A 1 124 ? 41.687 63.475 13.943 1.00 81.57 311 LYS A O 1
ATOM 816 N N . GLN A 1 125 ? 41.743 61.247 14.301 1.00 74.57 312 GLN A N 1
ATOM 817 C CA . GLN A 1 125 ? 40.512 61.180 15.073 1.00 75.80 312 GLN A CA 1
ATOM 818 C C . GLN A 1 125 ? 40.746 60.252 16.253 1.00 74.68 312 GLN A C 1
ATOM 819 O O . GLN A 1 125 ? 41.468 59.257 16.132 1.00 78.88 312 GLN A O 1
ATOM 821 N N . LYS A 1 126 ? 40.151 60.593 17.399 1.00 73.22 313 LYS A N 1
ATOM 822 C CA . LYS A 1 126 ? 40.338 59.849 18.646 1.00 64.42 313 LYS A CA 1
ATOM 823 C C . LYS A 1 126 ? 39.235 58.797 18.764 1.00 66.97 313 LYS A C 1
ATOM 824 O O . LYS A 1 126 ? 38.056 59.134 18.896 1.00 79.28 313 LYS A O 1
ATOM 830 N N . VAL A 1 127 ? 39.608 57.528 18.736 1.00 58.97 314 VAL A N 1
ATOM 831 C CA . VAL A 1 127 ? 38.647 56.425 18.735 1.00 62.10 314 VAL A CA 1
ATOM 832 C C . VAL A 1 127 ? 38.507 55.893 20.153 1.00 60.71 314 VAL A C 1
ATOM 833 O O . VAL A 1 127 ? 39.521 55.526 20.767 1.00 59.42 314 VAL A O 1
ATOM 837 N N . PRO A 1 128 ? 37.291 55.821 20.704 1.00 57.01 315 PRO A N 1
ATOM 838 C CA . PRO A 1 128 ? 37.135 55.399 22.105 1.00 56.88 315 PRO A CA 1
ATOM 839 C C . PRO A 1 128 ? 37.589 53.960 22.317 1.00 55.79 315 PRO A C 1
ATOM 840 O O . PRO A 1 128 ? 37.408 53.096 21.454 1.00 54.71 315 PRO A O 1
ATOM 844 N N . LYS A 1 129 ? 38.195 53.712 23.477 1.00 53.29 316 LYS A N 1
ATOM 845 C CA . LYS A 1 129 ? 38.669 52.380 23.837 1.00 52.13 316 LYS A CA 1
ATOM 846 C C . LYS A 1 129 ? 37.543 51.565 24.461 1.00 50.18 316 LYS A C 1
ATOM 847 O O . LYS A 1 129 ? 36.720 52.093 25.214 1.00 50.60 316 LYS A O 1
ATOM 853 N N . SER A 1 130 ? 37.518 50.272 24.155 1.00 43.94 317 SER A N 1
ATOM 854 C CA . SER A 1 130 ? 36.538 49.393 24.766 1.00 42.43 317 SER A CA 1
ATOM 855 C C . SER A 1 130 ? 36.916 49.132 26.219 1.00 45.32 317 SER A C 1
ATOM 856 O O . SER A 1 130 ? 38.034 49.410 26.667 1.00 43.95 317 SER A O 1
ATOM 859 N N . LEU A 1 131 ? 35.960 48.596 26.971 1.00 51.56 318 LEU A N 1
ATOM 860 C CA . LEU A 1 131 ? 36.200 48.379 28.394 1.00 41.17 318 LEU A CA 1
ATOM 861 C C . LEU A 1 131 ? 37.370 47.421 28.622 1.00 43.77 318 LEU A C 1
ATOM 862 O O . LEU A 1 131 ? 38.229 47.677 29.476 1.00 43.57 318 LEU A O 1
ATOM 867 N N . LEU A 1 132 ? 37.429 46.320 27.857 1.00 38.17 319 LEU A N 1
ATOM 868 C CA . LEU A 1 132 ? 38.547 45.384 27.987 1.00 37.19 319 LEU A CA 1
ATOM 869 C C . LEU A 1 132 ? 39.875 46.022 27.597 1.00 42.08 319 LEU A C 1
ATOM 870 O O . LEU A 1 132 ? 40.907 45.679 28.179 1.00 45.72 319 LEU A O 1
ATOM 875 N N . ASP A 1 133 ? 39.882 46.933 26.608 1.00 44.30 320 ASP A N 1
ATOM 876 C CA . ASP A 1 133 ? 41.120 47.637 26.261 1.00 44.49 320 ASP A CA 1
ATOM 877 C C . ASP A 1 133 ? 41.520 48.658 27.332 1.00 41.92 320 ASP A C 1
ATOM 878 O O . ASP A 1 133 ? 42.714 48.919 27.524 1.00 42.81 320 ASP A O 1
ATOM 883 N N . ILE A 1 134 ? 40.548 49.255 28.025 1.00 39.77 321 ILE A N 1
ATOM 884 C CA . ILE A 1 134 ? 40.865 50.130 29.158 1.00 39.77 321 ILE A CA 1
ATOM 885 C C . ILE A 1 134 ? 41.560 49.337 30.262 1.00 44.81 321 ILE A C 1
ATOM 886 O O . ILE A 1 134 ? 42.590 49.759 30.809 1.00 43.83 321 ILE A O 1
ATOM 891 N N . PHE A 1 135 ? 40.995 48.172 30.604 1.00 38.53 322 PHE A N 1
ATOM 892 C CA . PHE A 1 135 ? 41.595 47.274 31.590 1.00 36.95 322 PHE A CA 1
ATOM 893 C C . PHE A 1 135 ? 43.040 46.929 31.243 1.00 41.12 322 PHE A C 1
ATOM 894 O O . PHE A 1 135 ? 43.900 46.848 32.129 1.00 48.16 322 PHE A O 1
ATOM 902 N N . GLN A 1 136 ? 43.317 46.670 29.961 1.00 37.41 323 GLN A N 1
ATOM 903 C CA . GLN A 1 136 ? 44.661 46.265 29.573 1.00 39.52 323 GLN A CA 1
ATOM 904 C C . GLN A 1 136 ? 45.615 47.450 29.550 1.00 45.02 323 GLN A C 1
ATOM 905 O O . GLN A 1 136 ? 46.781 47.303 29.931 1.00 50.04 323 GLN A O 1
ATOM 911 N N . GLU A 1 137 ? 45.143 48.625 29.104 1.00 40.88 324 GLU A N 1
ATOM 912 C CA . GLU A 1 137 ? 45.964 49.824 29.220 1.00 47.60 324 GLU A CA 1
ATOM 913 C C . GLU A 1 137 ? 46.381 50.051 30.673 1.00 50.60 324 GLU A C 1
ATOM 914 O O . GLU A 1 137 ? 47.537 50.393 30.952 1.00 44.98 324 GLU A O 1
ATOM 920 N N . LEU A 1 138 ? 45.472 49.808 31.617 1.00 41.81 325 LEU A N 1
ATOM 921 C CA . LEU A 1 138 ? 45.794 50.053 33.017 1.00 39.90 325 LEU A CA 1
ATOM 922 C C . LEU A 1 138 ? 46.595 48.934 33.671 1.00 45.66 325 LEU A C 1
ATOM 923 O O . LEU A 1 138 ? 46.855 49.012 34.879 1.00 45.45 325 LEU A O 1
ATOM 928 N N . GLY A 1 139 ? 46.988 47.902 32.933 1.00 46.22 326 GLY A N 1
ATOM 929 C CA . GLY A 1 139 ? 47.953 46.940 33.429 1.00 45.09 326 GLY A CA 1
ATOM 930 C C . GLY A 1 139 ? 47.478 45.502 33.516 1.00 49.16 326 GLY A C 1
ATOM 931 O O . GLY A 1 139 ? 48.306 44.623 33.804 1.00 49.80 326 GLY A O 1
ATOM 932 N N . LEU A 1 140 ? 46.201 45.197 33.282 1.00 43.65 327 LEU A N 1
ATOM 933 C CA . LEU A 1 140 ? 45.758 43.805 33.310 1.00 45.62 327 LEU A CA 1
ATOM 934 C C . LEU A 1 140 ? 46.128 43.097 32.008 1.00 47.07 327 LEU A C 1
ATOM 935 O O . LEU A 1 140 ? 46.083 43.691 30.926 1.00 46.42 327 LEU A O 1
ATOM 940 N N . SER A 1 141 ? 46.501 41.822 32.113 1.00 47.40 328 SER A N 1
ATOM 941 C CA . SER A 1 141 ? 46.631 40.988 30.925 1.00 48.05 328 SER A CA 1
ATOM 942 C C . SER A 1 141 ? 45.257 40.753 30.311 1.00 49.33 328 SER A C 1
ATOM 943 O O . SER A 1 141 ? 44.220 41.017 30.933 1.00 44.23 328 SER A O 1
ATOM 946 N N . LYS A 1 142 ? 45.253 40.250 29.069 1.00 41.96 329 LYS A N 1
ATOM 947 C CA . LYS A 1 142 ? 43.988 39.989 28.392 1.00 41.81 329 LYS A CA 1
ATOM 948 C C . LYS A 1 142 ? 43.119 39.034 29.202 1.00 37.63 329 LYS A C 1
ATOM 949 O O . LYS A 1 142 ? 41.907 39.237 29.327 1.00 44.40 329 LYS A O 1
ATOM 955 N N . ALA A 1 143 ? 43.721 37.985 29.757 1.00 37.54 330 ALA A N 1
ATOM 956 C CA . ALA A 1 143 ? 42.959 37.038 30.569 1.00 42.39 330 ALA A CA 1
ATOM 957 C C . ALA A 1 143 ? 42.458 37.684 31.861 1.00 44.43 330 ALA A C 1
ATOM 958 O O . ALA A 1 143 ? 41.295 37.500 32.245 1.00 43.65 330 ALA A O 1
ATOM 960 N N . GLU A 1 144 ? 43.317 38.442 32.548 1.00 40.83 331 GLU A N 1
ATOM 961 C CA . GLU A 1 144 ? 42.870 39.131 33.755 1.00 41.96 331 GLU A CA 1
ATOM 962 C C . GLU A 1 144 ? 41.707 40.068 33.452 1.00 46.22 331 GLU A C 1
ATOM 963 O O . GLU A 1 144 ? 40.736 40.133 34.217 1.00 43.66 331 GLU A O 1
ATOM 969 N N . ALA A 1 145 ? 41.788 40.800 32.334 1.00 41.04 332 ALA A N 1
ATOM 970 C CA . ALA A 1 145 ? 40.722 41.727 31.973 1.00 36.36 332 ALA A CA 1
ATOM 971 C C . ALA A 1 145 ? 39.399 40.999 31.777 1.00 39.51 332 ALA A C 1
ATOM 972 O O . ALA A 1 145 ? 38.355 41.473 32.243 1.00 41.67 332 ALA A O 1
ATOM 974 N N . LYS A 1 146 ? 39.417 39.849 31.077 1.00 34.82 333 LYS A N 1
ATOM 975 C CA . LYS A 1 146 ? 38.182 39.101 30.858 1.00 37.39 333 LYS A CA 1
ATOM 976 C C . LYS A 1 146 ? 37.635 38.558 32.176 1.00 35.55 333 LYS A C 1
ATOM 977 O O . LYS A 1 146 ? 36.427 38.640 32.433 1.00 34.35 333 LYS A O 1
ATOM 983 N N . GLN A 1 147 ? 38.516 38.026 33.032 1.00 35.88 334 GLN A N 1
ATOM 984 C CA . GLN A 1 147 ? 38.099 37.515 34.338 1.00 36.76 334 GLN A CA 1
ATOM 985 C C . GLN A 1 147 ? 37.528 38.615 35.235 1.00 37.00 334 GLN A C 1
ATOM 986 O O . GLN A 1 147 ? 36.493 38.424 35.884 1.00 32.08 334 GLN A O 1
ATOM 992 N N . LEU A 1 148 ? 38.175 39.773 35.278 1.00 32.99 335 LEU A N 1
ATOM 993 C CA . LEU A 1 148 ? 37.653 40.872 36.089 1.00 34.83 335 LEU A CA 1
ATOM 994 C C . LEU A 1 148 ? 36.268 41.311 35.617 1.00 33.67 335 LEU A C 1
ATOM 995 O O . LEU A 1 148 ? 35.356 41.514 36.428 1.00 35.31 335 LEU A O 1
ATOM 1000 N N . GLN A 1 149 ? 36.092 41.466 34.308 1.00 35.01 336 GLN A N 1
ATOM 1001 C CA . GLN A 1 149 ? 34.798 41.905 33.791 1.00 36.01 336 GLN A CA 1
ATOM 1002 C C . GLN A 1 149 ? 33.710 40.904 34.150 1.00 36.69 336 GLN A C 1
ATOM 1003 O O . GLN A 1 149 ? 32.616 41.282 34.581 1.00 37.93 336 GLN A O 1
ATOM 1009 N N . TYR A 1 150 ? 33.984 39.617 33.913 1.00 32.56 337 TYR A N 1
ATOM 1010 C CA . TYR A 1 150 ? 33.030 38.552 34.214 1.00 33.87 337 TYR A CA 1
ATOM 1011 C C . TYR A 1 150 ? 32.661 38.534 35.700 1.00 31.98 337 TYR A C 1
ATOM 1012 O O . TYR A 1 150 ? 31.478 38.499 36.062 1.00 35.87 337 TYR A O 1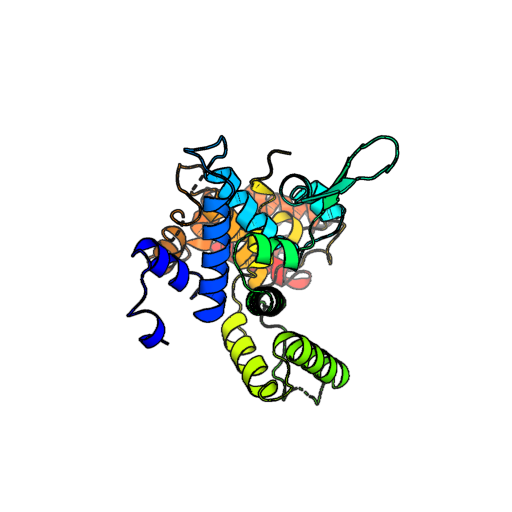
ATOM 1021 N N . ASN A 1 151 ? 33.663 38.598 36.573 1.00 31.66 338 ASN A N 1
ATOM 1022 C CA . ASN A 1 151 ? 33.367 38.521 38.002 1.00 31.50 338 ASN A CA 1
ATOM 1023 C C . ASN A 1 151 ? 32.679 39.774 38.518 1.00 38.10 338 ASN A C 1
ATOM 1024 O O . ASN A 1 151 ? 31.875 39.677 39.449 1.00 31.57 338 ASN A O 1
ATOM 1029 N N . LEU A 1 152 ? 32.963 40.947 37.938 1.00 38.56 339 LEU A N 1
ATOM 1030 C CA . LEU A 1 152 ? 32.204 42.141 38.305 1.00 35.52 339 LEU A CA 1
ATOM 1031 C C . LEU A 1 152 ? 30.736 42.012 37.892 1.00 43.90 339 LEU A C 1
ATOM 1032 O O . LEU A 1 152 ? 29.842 42.423 38.653 1.00 38.21 339 LEU A O 1
ATOM 1037 N N . SER A 1 153 ? 30.464 41.443 36.690 1.00 37.34 340 SER A N 1
ATOM 1038 C CA . SER A 1 153 ? 29.070 41.243 36.270 1.00 33.44 340 SER A CA 1
ATOM 1039 C C . SER A 1 153 ? 28.393 40.183 37.130 1.00 33.29 340 SER A C 1
ATOM 1040 O O . SER A 1 153 ? 27.221 40.331 37.480 1.00 40.29 340 SER A O 1
ATOM 1043 N N . LEU A 1 154 ? 29.097 39.093 37.442 1.00 32.74 341 LEU A N 1
ATOM 1044 C CA . LEU A 1 154 ? 28.522 38.065 38.314 1.00 32.90 341 LEU A CA 1
ATOM 1045 C C . LEU A 1 154 ? 28.134 38.656 39.673 1.00 37.33 341 LEU A C 1
ATOM 1046 O O . LEU A 1 154 ? 26.998 38.490 40.131 1.00 33.48 341 LEU A O 1
ATOM 1051 N N . GLN A 1 155 ? 29.063 39.372 40.319 1.00 33.69 342 GLN A N 1
ATOM 1052 C CA . GLN A 1 155 ? 28.768 39.981 41.616 1.00 37.76 342 GLN A CA 1
ATOM 1053 C C . GLN A 1 155 ? 27.550 40.885 41.512 1.00 32.96 342 GLN A C 1
ATOM 1054 O O . GLN A 1 155 ? 26.662 40.852 42.371 1.00 40.56 342 GLN A O 1
ATOM 1060 N N . HIS A 1 156 ? 27.454 41.620 40.405 1.00 33.20 343 HIS A N 1
ATOM 1061 C CA . HIS A 1 156 ? 26.337 42.527 40.188 1.00 34.12 343 HIS A CA 1
ATOM 1062 C C . HIS A 1 156 ? 25.011 41.779 40.110 1.00 34.99 343 HIS A C 1
ATOM 1063 O O . HIS A 1 156 ? 24.017 42.207 40.709 1.00 38.70 343 HIS A O 1
ATOM 1070 N N . GLU A 1 157 ? 24.974 40.656 39.379 1.00 36.50 344 GLU A N 1
ATOM 1071 C CA . GLU A 1 157 ? 23.724 39.922 39.207 1.00 36.39 344 GLU A CA 1
ATOM 1072 C C . GLU A 1 157 ? 23.390 39.057 40.420 1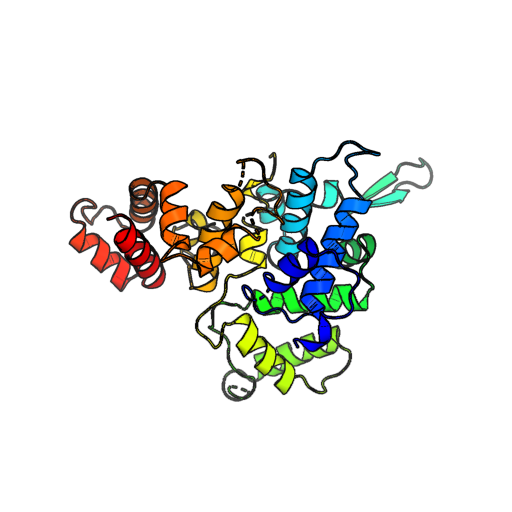.00 36.46 344 GLU A C 1
ATOM 1073 O O . GLU A 1 157 ? 22.212 38.888 40.749 1.00 37.73 344 GLU A O 1
ATOM 1087 N N . ALA A 1 159 ? 24.505 39.637 43.698 1.00 35.04 346 ALA A N 1
ATOM 1088 C CA . ALA A 1 159 ? 24.587 40.298 45.010 1.00 35.06 346 ALA A CA 1
ATOM 1089 C C . ALA A 1 159 ? 23.251 40.316 45.753 1.00 39.55 346 ALA A C 1
ATOM 1090 O O . ALA A 1 159 ? 23.230 40.230 46.989 1.00 37.15 346 ALA A O 1
ATOM 1092 N N . GLY A 1 160 ? 22.135 40.446 45.033 1.00 37.17 347 GLY A N 1
ATOM 1093 C CA . GLY A 1 160 ? 20.832 40.585 45.664 1.00 38.59 347 GLY A CA 1
ATOM 1094 C C . GLY A 1 160 ? 20.204 39.305 46.187 1.00 41.00 347 GLY A C 1
ATOM 1095 O O . GLY A 1 160 ? 19.154 39.370 46.834 1.00 41.03 347 GLY A O 1
ATOM 1096 N N . GLY A 1 161 ? 20.814 38.152 45.931 1.00 39.30 348 GLY A N 1
ATOM 1097 C CA . GLY A 1 161 ? 20.288 36.911 46.459 1.00 42.23 348 GLY A CA 1
ATOM 1098 C C . GLY A 1 161 ? 19.062 36.403 45.736 1.00 45.48 348 GLY A C 1
ATOM 1099 O O . GLY A 1 161 ? 18.257 35.689 46.335 1.00 45.41 348 GLY A O 1
ATOM 1100 N N . THR A 1 162 ? 18.886 36.757 44.461 1.00 42.40 349 THR A N 1
ATOM 1101 C CA . THR A 1 162 ? 17.727 36.303 43.709 1.00 44.53 349 THR A CA 1
ATOM 1102 C C . THR A 1 162 ? 18.051 35.186 42.734 1.00 44.88 349 THR A C 1
ATOM 1103 O O . THR A 1 162 ? 17.139 34.687 42.075 1.00 46.97 349 THR A O 1
ATOM 1107 N N . LEU A 1 163 ? 19.313 34.791 42.617 1.00 43.17 350 LEU A N 1
ATOM 1108 C CA . LEU A 1 163 ? 19.719 33.772 41.654 1.00 43.48 350 LEU A CA 1
ATOM 1109 C C . LEU A 1 163 ? 19.853 32.419 42.354 1.00 44.36 350 LEU A C 1
ATOM 1110 O O . LEU A 1 163 ? 19.839 32.328 43.580 1.00 47.52 350 LEU A O 1
ATOM 1115 N N . SER A 1 164 ? 19.974 31.366 41.555 1.00 51.13 351 SER A N 1
ATOM 1116 C CA . SER A 1 164 ? 19.873 29.988 42.019 1.00 51.29 351 SER A CA 1
ATOM 1117 C C . SER A 1 164 ? 21.173 29.222 41.793 1.00 48.07 351 SER A C 1
ATOM 1118 O O . SER A 1 164 ? 22.008 29.593 40.965 1.00 47.43 351 SER A O 1
ATOM 1121 N N . THR A 1 165 ? 21.320 28.132 42.544 1.00 47.22 352 THR A N 1
ATOM 1122 C CA . THR A 1 165 ? 22.391 27.170 42.310 1.00 50.20 352 THR A CA 1
ATOM 1123 C C . THR A 1 165 ? 22.212 26.511 40.946 1.00 48.29 352 THR A C 1
ATOM 1124 O O . THR A 1 165 ? 21.099 26.416 40.426 1.00 50.88 352 THR A O 1
ATOM 1128 N N . THR A 1 166 ? 23.322 26.041 40.365 1.00 49.13 353 THR A N 1
ATOM 1129 C CA . THR A 1 166 ? 23.222 25.333 39.090 1.00 51.71 353 THR A CA 1
ATOM 1130 C C . THR A 1 166 ? 22.271 24.146 39.192 1.00 54.59 353 THR A C 1
ATOM 1131 O O . THR A 1 166 ? 21.561 23.838 38.232 1.00 60.87 353 THR A O 1
ATOM 1135 N N . GLY A 1 167 ? 22.219 23.489 40.352 1.00 53.80 354 GLY A N 1
ATOM 1136 C CA . GLY A 1 167 ? 21.326 22.352 40.507 1.00 59.80 354 GLY A CA 1
ATOM 1137 C C . GLY A 1 167 ? 19.863 22.719 40.375 1.00 59.90 354 GLY A C 1
ATOM 1138 O O . GLY A 1 167 ? 19.074 21.943 39.841 1.00 63.71 354 GLY A O 1
ATOM 1139 N N . ASP A 1 168 ? 19.474 23.899 40.861 1.00 59.69 355 ASP A N 1
ATOM 1140 C CA . ASP A 1 168 ? 18.104 24.359 40.648 1.00 66.03 355 ASP A CA 1
ATOM 1141 C C . ASP A 1 168 ? 17.911 24.988 39.271 1.00 67.93 355 ASP A C 1
ATOM 1142 O O . ASP A 1 168 ? 16.816 24.892 38.705 1.00 67.00 355 ASP A O 1
ATOM 1155 N N . VAL A 1 170 ? 19.300 24.043 36.370 1.00 73.88 357 VAL A N 1
ATOM 1156 C CA . VAL A 1 170 ? 19.088 22.959 35.410 1.00 73.44 357 VAL A CA 1
ATOM 1157 C C . VAL A 1 170 ? 17.609 22.594 35.331 1.00 80.20 357 VAL A C 1
ATOM 1158 O O . VAL A 1 170 ? 17.028 22.522 34.241 1.00 81.64 357 VAL A O 1
ATOM 1162 N N . LYS A 1 171 ? 16.977 22.361 36.487 1.00 85.13 358 LYS A N 1
ATOM 1163 C CA . LYS A 1 171 ? 15.561 21.994 36.502 1.00 88.16 358 LYS A CA 1
ATOM 1164 C C . LYS A 1 171 ? 14.684 23.157 36.044 1.00 89.94 358 LYS A C 1
ATOM 1165 O O . LYS A 1 171 ? 13.858 23.004 35.136 1.00 95.94 358 LYS A O 1
ATOM 1171 N N . GLN A 1 172 ? 14.856 24.330 36.660 1.00 86.23 359 GLN A N 1
ATOM 1172 C CA . GLN A 1 172 ? 13.920 25.433 36.453 1.00 87.69 359 GLN A CA 1
ATOM 1173 C C . GLN A 1 172 ? 14.078 26.037 35.062 1.00 91.24 359 GLN A C 1
ATOM 1174 O O . GLN A 1 172 ? 13.151 25.992 34.246 1.00 98.03 359 GLN A O 1
ATOM 1176 N N . ASP A 1 173 ? 15.254 26.597 34.762 1.00 87.66 360 ASP A N 1
ATOM 1177 C CA . ASP A 1 173 ? 15.506 27.277 33.491 1.00 85.29 360 ASP A CA 1
ATOM 1178 C C . ASP A 1 173 ? 16.709 26.655 32.784 1.00 73.42 360 ASP A C 1
ATOM 1179 O O . ASP A 1 173 ? 17.815 27.221 32.808 1.00 67.36 360 ASP A O 1
ATOM 1184 N N . PRO A 1 174 ? 16.526 25.511 32.116 1.00 74.80 361 PRO A N 1
ATOM 1185 C CA . PRO A 1 174 ? 17.672 24.851 31.465 1.00 77.75 361 PRO A CA 1
ATOM 1186 C C . PRO A 1 174 ? 18.377 25.718 30.432 1.00 78.56 361 PRO A C 1
ATOM 1187 O O . PRO A 1 174 ? 19.587 25.555 30.214 1.00 72.26 361 PRO A O 1
ATOM 1191 N N . ASP A 1 175 ? 17.667 26.646 29.793 1.00 81.61 362 ASP A N 1
ATOM 1192 C CA . ASP A 1 175 ? 18.321 27.466 28.782 1.00 76.95 362 ASP A CA 1
ATOM 1193 C C . ASP A 1 175 ? 19.221 28.519 29.417 1.00 67.94 362 ASP A C 1
ATOM 1194 O O . ASP A 1 175 ? 20.297 28.814 28.884 1.00 61.41 362 ASP A O 1
ATOM 1199 N N . TYR A 1 176 ? 18.810 29.082 30.561 1.00 66.47 363 TYR A N 1
ATOM 1200 C CA . TYR A 1 176 ? 19.666 30.034 31.269 1.00 56.75 363 TYR A CA 1
ATOM 1201 C C . TYR A 1 176 ? 20.935 29.352 31.760 1.00 56.91 363 TYR A C 1
ATOM 1202 O O . TYR A 1 176 ? 22.020 29.945 31.729 1.00 59.76 363 TYR A O 1
ATOM 1211 N N . TYR A 1 177 ? 20.816 28.097 32.204 1.00 59.61 364 TYR A N 1
ATOM 1212 C CA . TYR A 1 177 ? 21.982 27.339 32.657 1.00 62.66 364 TYR A CA 1
ATOM 1213 C C . TYR A 1 177 ? 23.006 27.146 31.533 1.00 55.48 364 TYR A C 1
ATOM 1214 O O . TYR A 1 177 ? 24.200 27.425 31.708 1.00 49.35 364 TYR A O 1
ATOM 1223 N N . GLU A 1 178 ? 22.570 26.663 30.369 1.00 59.99 365 GLU A N 1
ATOM 1224 C CA . GLU A 1 178 ? 23.559 26.462 29.310 1.00 57.18 365 GLU A CA 1
ATOM 1225 C C . GLU A 1 178 ? 24.118 27.801 28.801 1.00 52.98 365 GLU A C 1
ATOM 1226 O O . GLU A 1 178 ? 25.299 27.876 28.439 1.00 53.83 365 GLU A O 1
ATOM 1232 N N . THR A 1 179 ? 23.330 28.880 28.847 1.00 51.22 366 THR A N 1
ATOM 1233 C CA . THR A 1 179 ? 23.866 30.207 28.542 1.00 52.32 366 THR A CA 1
ATOM 1234 C C . THR A 1 179 ? 24.935 30.623 29.545 1.00 52.08 366 THR A C 1
ATOM 1235 O O . THR A 1 179 ? 25.999 31.124 29.161 1.00 51.12 366 THR A O 1
ATOM 1239 N N . ALA A 1 180 ? 24.643 30.487 30.843 1.00 44.73 367 ALA A N 1
ATOM 1240 C CA . ALA A 1 180 ? 25.623 30.874 31.853 1.00 45.00 367 ALA A CA 1
ATOM 1241 C C . ALA A 1 180 ? 26.895 30.054 31.699 1.00 41.50 367 ALA A C 1
ATOM 1242 O O . ALA A 1 180 ? 28.008 30.584 31.812 1.00 39.76 367 ALA A O 1
ATOM 1244 N N . LYS A 1 181 ? 26.742 28.755 31.427 1.00 43.11 368 LYS A N 1
ATOM 1245 C CA . LYS A 1 181 ? 27.904 27.902 31.238 1.00 47.22 368 LYS A CA 1
ATOM 1246 C C . LYS A 1 181 ? 28.746 28.394 30.065 1.00 45.94 368 LYS A C 1
ATOM 1247 O O . LYS A 1 181 ? 29.979 28.461 30.154 1.00 42.48 368 LYS A O 1
ATOM 1253 N N . ASN A 1 182 ? 28.095 28.796 28.975 1.00 45.74 369 ASN A N 1
ATOM 1254 C CA . ASN A 1 182 ? 28.851 29.270 27.821 1.00 49.21 369 ASN A CA 1
ATOM 1255 C C . ASN A 1 182 ? 29.658 30.527 28.158 1.00 48.08 369 ASN A C 1
ATOM 1256 O O . ASN A 1 182 ? 30.810 30.659 27.735 1.00 40.36 369 ASN A O 1
ATOM 1261 N N . SER A 1 183 ? 29.102 31.426 28.981 1.00 41.05 370 SER A N 1
ATOM 1262 C CA . SER A 1 183 ? 29.826 32.647 29.339 1.00 40.50 370 SER A CA 1
ATOM 1263 C C . SER A 1 183 ? 31.089 32.331 30.136 1.00 44.38 370 SER A C 1
ATOM 1264 O O . SER A 1 183 ? 32.142 32.948 29.921 1.00 39.63 370 SER A O 1
ATOM 1267 N N . TYR A 1 184 ? 30.995 31.368 31.059 1.00 45.60 371 TYR A N 1
ATOM 1268 C CA . TYR A 1 184 ? 32.145 30.907 31.840 1.00 41.27 371 TYR A CA 1
ATOM 1269 C C . TYR A 1 184 ? 33.252 30.335 30.939 1.00 37.60 371 TYR A C 1
ATOM 1270 O O . TYR A 1 184 ? 34.442 30.629 31.126 1.00 37.81 371 TYR A O 1
ATOM 1279 N N . LYS A 1 185 ? 32.889 29.472 29.996 1.00 38.06 372 LYS A N 1
ATOM 1280 C CA . LYS A 1 185 ? 33.895 28.964 29.058 1.00 39.85 372 LYS A CA 1
ATOM 1281 C C . LYS A 1 185 ? 34.541 30.101 28.260 1.00 43.90 372 LYS A C 1
ATOM 1282 O O . LYS A 1 185 ? 35.767 30.142 28.103 1.00 42.43 372 LYS A O 1
ATOM 1288 N N . LEU A 1 186 ? 33.730 31.028 27.750 1.00 41.03 373 LEU A N 1
ATOM 1289 C CA . LEU A 1 186 ? 34.277 32.227 27.109 1.00 47.39 373 LEU A CA 1
ATOM 1290 C C . LEU A 1 186 ? 35.386 32.855 27.948 1.00 45.64 373 LEU A C 1
ATOM 1291 O O . LEU A 1 186 ? 36.450 33.192 27.423 1.00 41.22 373 LEU A O 1
ATOM 1296 N N . VAL A 1 187 ? 35.179 32.968 29.264 1.00 41.52 374 VAL A N 1
ATOM 1297 C CA . VAL A 1 187 ? 36.155 33.639 30.118 1.00 36.59 374 VAL A CA 1
ATOM 1298 C C . VAL A 1 187 ? 37.361 32.751 30.410 1.00 34.75 374 VAL A C 1
ATOM 1299 O O . VAL A 1 187 ? 38.508 33.189 30.257 1.00 45.74 374 VAL A O 1
ATOM 1303 N N . TYR A 1 188 ? 37.129 31.507 30.871 1.00 40.84 375 TYR A N 1
ATOM 1304 C CA . TYR A 1 188 ? 38.188 30.644 31.388 1.00 35.53 375 TYR A CA 1
ATOM 1305 C C . TYR A 1 188 ? 38.668 29.600 30.392 1.00 36.64 375 TYR A C 1
ATOM 1306 O O . TYR A 1 188 ? 39.712 28.984 30.618 1.00 43.70 375 TYR A O 1
ATOM 1315 N N . GLY A 1 189 ? 37.964 29.402 29.285 1.00 42.95 376 GLY A N 1
ATOM 1316 C CA . GLY A 1 189 ? 38.464 28.571 28.215 1.00 38.37 376 GLY A CA 1
ATOM 1317 C C . GLY A 1 189 ? 38.050 27.124 28.293 1.00 39.58 376 GLY A C 1
ATOM 1318 O O . GLY A 1 189 ? 38.485 26.330 27.457 1.00 40.79 376 GLY A O 1
ATOM 1319 N N . THR A 1 190 ? 37.214 26.761 29.259 1.00 43.74 377 THR A N 1
ATOM 1320 C CA . THR A 1 190 ? 36.841 25.372 29.499 1.00 47.15 377 THR A CA 1
ATOM 1321 C C . THR A 1 190 ? 35.453 25.385 30.123 1.00 41.03 377 THR A C 1
ATOM 1322 O O . THR A 1 190 ? 35.016 26.400 30.660 1.00 39.76 377 THR A O 1
ATOM 1326 N N . THR A 1 191 ? 34.740 24.270 30.004 1.00 43.74 378 THR A N 1
ATOM 1327 C CA . THR A 1 191 ? 33.515 24.106 30.770 1.00 43.20 378 THR A CA 1
ATOM 1328 C C . THR A 1 191 ? 33.778 23.498 32.137 1.00 51.46 378 THR A C 1
ATOM 1329 O O . THR A 1 191 ? 32.881 23.519 32.988 1.00 43.94 378 THR A O 1
ATOM 1333 N N . GLU A 1 192 ? 34.977 22.956 32.354 1.00 46.54 379 GLU A N 1
ATOM 1334 C CA . GLU A 1 192 ? 35.260 22.186 33.558 1.00 44.68 379 GLU A CA 1
ATOM 1335 C C . GLU A 1 192 ? 35.211 23.084 34.793 1.00 50.11 379 GLU A C 1
ATOM 1336 O O . GLU A 1 192 ? 35.820 24.162 34.825 1.00 46.02 379 GLU A O 1
ATOM 1342 N N . GLY A 1 193 ? 34.451 22.643 35.797 1.00 44.14 380 GLY A N 1
ATOM 1343 C CA . GLY A 1 193 ? 34.320 23.371 37.034 1.00 43.17 380 GLY A CA 1
ATOM 1344 C C . GLY A 1 193 ? 33.267 24.455 37.055 1.00 48.63 380 GLY A C 1
ATOM 1345 O O . GLY A 1 193 ? 33.220 25.217 38.025 1.00 50.53 380 GLY A O 1
ATOM 1346 N N . PHE A 1 194 ? 32.411 24.549 36.031 1.00 46.99 381 PHE A N 1
ATOM 1347 C CA . PHE A 1 194 ? 31.422 25.628 36.011 1.00 45.71 381 PHE A CA 1
ATOM 1348 C C . PHE A 1 194 ? 30.446 25.530 37.181 1.00 41.55 381 PHE A C 1
ATOM 1349 O O . PHE A 1 194 ? 30.116 26.547 37.805 1.00 41.31 381 PHE A O 1
ATOM 1357 N N . ASP A 1 195 ? 29.926 24.323 37.451 1.00 43.66 382 ASP A N 1
ATOM 1358 C CA . ASP A 1 195 ? 28.954 24.146 38.529 1.00 44.67 382 ASP A CA 1
ATOM 1359 C C . ASP A 1 195 ? 29.547 24.555 39.871 1.00 43.81 382 ASP A C 1
ATOM 1360 O O . ASP A 1 195 ? 28.932 25.315 40.624 1.00 47.56 382 ASP A O 1
ATOM 1365 N N . LYS A 1 196 ? 30.741 24.046 40.187 1.00 47.53 383 LYS A N 1
ATOM 1366 C CA . LYS A 1 196 ? 31.381 24.371 41.456 1.00 44.54 383 LYS A CA 1
ATOM 1367 C C . LYS A 1 196 ? 31.662 25.866 41.544 1.00 41.41 383 LYS A C 1
ATOM 1368 O O . LYS A 1 196 ? 31.344 26.511 42.550 1.00 41.04 383 LYS A O 1
ATOM 1370 N N . PHE A 1 197 ? 32.212 26.439 40.470 1.00 40.07 384 PHE A N 1
ATOM 1371 C CA . PHE A 1 197 ? 32.490 27.878 40.432 1.00 38.18 384 PHE A CA 1
ATOM 1372 C C . PHE A 1 197 ? 31.230 28.701 40.650 1.00 38.50 384 PHE A C 1
ATOM 1373 O O . PHE A 1 197 ? 31.200 29.601 41.501 1.00 44.19 384 PHE A O 1
ATOM 1381 N N . TRP A 1 198 ? 30.194 28.444 39.849 1.00 40.55 385 TRP A N 1
ATOM 1382 C CA . TRP A 1 198 ? 28.961 29.219 39.963 1.00 37.99 385 TRP A CA 1
ATOM 1383 C C . TRP A 1 198 ? 28.397 29.138 41.375 1.00 38.64 385 TRP A C 1
ATOM 1384 O O . TRP A 1 198 ? 28.063 30.161 41.982 1.00 38.29 385 TRP A O 1
ATOM 1395 N N . ASP A 1 199 ? 28.291 27.920 41.915 1.00 40.31 386 ASP A N 1
ATOM 1396 C CA . ASP A 1 199 ? 27.757 27.750 43.261 1.00 41.31 386 ASP A CA 1
ATOM 1397 C C . ASP A 1 199 ? 28.644 28.435 44.303 1.00 41.42 386 ASP A C 1
ATOM 1398 O O . ASP A 1 199 ? 28.132 29.040 45.251 1.00 41.66 386 ASP A O 1
ATOM 1403 N N . GLU A 1 200 ? 29.974 28.350 44.153 1.00 42.05 387 GLU A N 1
ATOM 1404 C CA . GLU A 1 200 ? 30.872 29.016 45.101 1.00 41.54 387 GLU A CA 1
ATOM 1405 C C . GLU A 1 200 ? 30.712 30.527 45.022 1.00 37.70 387 GLU A C 1
ATOM 1406 O O . GLU A 1 200 ? 30.608 31.208 46.051 1.00 43.39 387 GLU A O 1
ATOM 1412 N N . ARG A 1 201 ? 30.670 31.074 43.803 1.00 36.52 388 ARG A N 1
ATOM 1413 C CA . ARG A 1 201 ? 30.506 32.523 43.650 1.00 35.24 388 ARG A CA 1
ATOM 1414 C C . ARG A 1 201 ? 29.128 32.984 44.104 1.00 39.77 388 ARG A C 1
ATOM 1415 O O . ARG A 1 201 ? 28.984 34.083 44.664 1.00 35.26 388 ARG A O 1
ATOM 1423 N N . LEU A 1 202 ? 28.099 32.174 43.845 1.00 40.86 389 LEU A N 1
ATOM 1424 C CA . LEU A 1 202 ? 26.751 32.509 44.290 1.00 37.12 389 LEU A CA 1
ATOM 1425 C C . LEU A 1 202 ? 26.687 32.660 45.820 1.00 37.65 389 LEU A C 1
ATOM 1426 O O . LEU A 1 202 ? 26.060 33.598 46.335 1.00 40.48 389 LEU A O 1
ATOM 1431 N N . LYS A 1 203 ? 27.328 31.752 46.561 1.00 38.53 390 LYS A N 1
ATOM 1432 C CA . LYS A 1 203 ? 27.340 31.882 48.010 1.00 39.33 390 LYS A CA 1
ATOM 1433 C C . LYS A 1 203 ? 28.134 33.114 48.432 1.00 40.86 390 LYS A C 1
ATOM 1434 O O . LYS A 1 203 ? 27.687 33.890 49.282 1.00 40.66 390 LYS A O 1
ATOM 1440 N N . ALA A 1 204 ? 29.288 33.346 47.808 1.00 42.93 391 ALA A N 1
ATOM 1441 C CA . ALA A 1 204 ? 30.123 34.457 48.246 1.00 38.05 391 ALA A CA 1
ATOM 1442 C C . ALA A 1 204 ? 29.503 35.803 47.863 1.00 35.65 391 ALA A C 1
ATOM 1443 O O . ALA A 1 204 ? 29.297 36.665 48.733 1.00 35.87 391 ALA A O 1
ATOM 1445 N N . TYR A 1 205 ? 29.173 35.995 46.568 1.00 34.77 392 TYR A N 1
ATOM 1446 C CA . TYR A 1 205 ? 28.644 37.278 46.096 1.00 34.10 392 TYR A CA 1
ATOM 1447 C C . TYR A 1 205 ? 27.271 37.578 46.682 1.00 34.73 392 TYR A C 1
ATOM 1448 O O . TYR A 1 205 ? 26.960 38.742 46.915 1.00 34.60 392 TYR A O 1
ATOM 1457 N N . SER A 1 206 ? 26.442 36.569 46.950 1.00 36.56 393 SER A N 1
ATOM 1458 C CA . SER A 1 206 ? 25.112 36.852 47.483 1.00 36.52 393 SER A CA 1
ATOM 1459 C C . SER A 1 206 ? 25.049 36.838 49.008 1.00 37.40 393 SER A C 1
ATOM 1460 O O . SER A 1 206 ? 23.957 37.022 49.554 1.00 38.32 393 SER A O 1
ATOM 1463 N N . ASN A 1 207 ? 26.172 36.618 49.701 1.00 35.81 394 ASN A N 1
ATOM 1464 C CA . ASN A 1 207 ? 26.176 36.558 51.169 1.00 38.06 394 ASN A CA 1
ATOM 1465 C C . ASN A 1 207 ? 25.229 35.447 51.620 1.00 39.26 394 ASN A C 1
ATOM 1466 O O . ASN A 1 207 ? 24.341 35.645 52.446 1.00 40.29 394 ASN A O 1
ATOM 1471 N N . ASP A 1 208 ? 25.390 34.277 50.993 1.00 45.29 395 ASP A N 1
ATOM 1472 C CA . ASP A 1 208 ? 24.555 33.105 51.236 1.00 41.35 395 ASP A CA 1
ATOM 1473 C C . ASP A 1 208 ? 23.068 33.455 51.158 1.00 40.30 395 ASP A C 1
ATOM 1474 O O . ASP A 1 208 ? 22.262 33.073 52.013 1.00 41.60 395 ASP A O 1
ATOM 1479 N N . GLY A 1 209 ? 22.705 34.191 50.110 1.00 39.31 396 GLY A N 1
ATOM 1480 C CA . GLY A 1 209 ? 21.323 34.521 49.859 1.00 36.82 396 GLY A CA 1
ATOM 1481 C C . GLY A 1 209 ? 20.789 35.703 50.622 1.00 39.84 396 GLY A C 1
ATOM 1482 O O . GLY A 1 209 ? 19.644 36.105 50.383 1.00 47.78 396 GLY A O 1
ATOM 1483 N 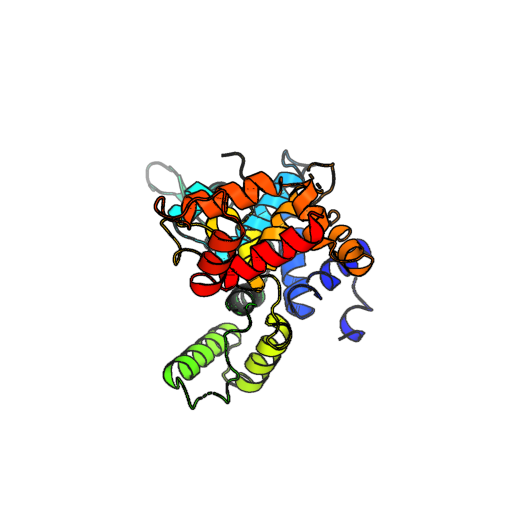N . ARG A 1 210 ? 21.568 36.278 51.535 1.00 45.22 397 ARG A N 1
ATOM 1484 C CA . ARG A 1 210 ? 21.058 37.356 52.376 1.00 39.03 397 ARG A CA 1
ATOM 1485 C C . ARG A 1 210 ? 21.351 38.737 51.810 1.00 39.09 397 ARG A C 1
ATOM 1486 O O . ARG A 1 210 ? 20.703 39.699 52.214 1.00 45.54 397 ARG A O 1
ATOM 1494 N N . GLY A 1 211 ? 22.273 38.843 50.854 1.00 38.93 398 GLY A N 1
ATOM 1495 C CA . GLY A 1 211 ? 22.529 40.070 50.137 1.00 35.51 398 GLY A CA 1
ATOM 1496 C C . GLY A 1 211 ? 23.819 40.765 50.525 1.00 39.98 398 GLY A C 1
ATOM 1497 O O . GLY A 1 211 ? 24.084 41.003 51.707 1.00 35.19 398 GLY A O 1
ATOM 1498 N N . ASN A 1 212 ? 24.619 41.101 49.522 1.00 39.78 399 ASN A N 1
ATOM 1499 C CA . ASN A 1 212 ? 25.770 41.982 49.643 1.00 40.50 399 ASN A CA 1
ATOM 1500 C C . ASN A 1 212 ? 25.510 43.221 48.812 1.00 40.89 399 ASN A C 1
ATOM 1501 O O . ASN A 1 212 ? 24.742 43.175 47.848 1.00 43.10 399 ASN A O 1
ATOM 1506 N N . ALA A 1 213 ? 26.216 44.309 49.136 1.00 31.92 400 ALA A N 1
ATOM 1507 C CA . ALA A 1 213 ? 26.207 45.490 48.273 1.00 31.76 400 ALA A CA 1
ATOM 1508 C C . ALA A 1 213 ? 26.551 45.142 46.819 1.00 32.12 400 ALA A C 1
ATOM 1509 O O . ALA A 1 213 ? 27.506 44.410 46.546 1.00 29.43 400 ALA A O 1
ATOM 1511 N N . ASP A 1 214 ? 25.755 45.676 45.897 1.00 32.79 401 ASP A N 1
ATOM 1512 C CA . ASP A 1 214 ? 25.970 45.546 44.449 1.00 36.61 401 ASP A CA 1
ATOM 1513 C C . ASP A 1 214 ? 27.113 46.479 44.044 1.00 32.74 401 ASP A C 1
ATOM 1514 O O . ASP A 1 214 ? 26.967 47.703 44.085 1.00 32.17 401 ASP A O 1
ATOM 1519 N N . PHE A 1 215 ? 28.273 45.907 43.730 1.00 30.60 402 PHE A N 1
ATOM 1520 C CA . PHE A 1 215 ? 29.498 46.703 43.633 1.00 33.33 402 PHE A CA 1
ATOM 1521 C C . PHE A 1 215 ? 29.502 47.616 42.400 1.00 39.02 402 PHE A C 1
ATOM 1522 O O . PHE A 1 215 ? 29.895 48.788 42.497 1.00 36.61 402 PHE A O 1
ATOM 1530 N N . THR A 1 216 ? 29.077 47.111 41.227 1.00 34.45 403 THR A N 1
ATOM 1531 C CA . THR A 1 216 ? 29.044 48.003 40.071 1.00 29.84 403 THR A CA 1
ATOM 1532 C C . THR A 1 216 ? 27.969 49.065 40.233 1.00 28.55 403 THR A C 1
ATOM 1533 O O . THR A 1 216 ? 28.128 50.192 39.742 1.00 35.59 403 THR A O 1
ATOM 1537 N N . HIS A 1 217 ? 26.876 48.729 40.915 1.00 32.05 404 HIS A N 1
ATOM 1538 C CA . HIS A 1 217 ? 25.832 49.714 41.182 1.00 31.14 404 HIS A CA 1
ATOM 1539 C C . HIS A 1 217 ? 26.355 50.811 42.111 1.00 37.65 404 HIS A C 1
ATOM 1540 O O . HIS A 1 217 ? 26.155 52.009 41.858 1.00 38.07 404 HIS A O 1
ATOM 1547 N N . GLN A 1 218 ? 27.037 50.410 43.195 1.00 38.31 405 GLN A N 1
ATOM 1548 C CA . GLN A 1 218 ? 27.655 51.385 44.092 1.00 42.61 405 GLN A CA 1
ATOM 1549 C C . GLN A 1 218 ? 28.644 52.262 43.336 1.00 39.96 405 GLN A C 1
ATOM 1550 O O . GLN A 1 218 ? 28.711 53.477 43.562 1.00 37.56 405 GLN A O 1
ATOM 1556 N N . SER A 1 219 ? 29.406 51.652 42.420 1.00 38.98 406 SER A N 1
ATOM 1557 C CA . SER A 1 219 ? 30.484 52.357 41.737 1.00 42.24 406 SER A CA 1
ATOM 1558 C C . SER A 1 219 ? 29.940 53.420 40.792 1.00 41.74 406 SER A C 1
ATOM 1559 O O . SER A 1 219 ? 30.439 54.554 40.769 1.00 39.87 406 SER A O 1
ATOM 1562 N N . ILE A 1 220 ? 28.904 53.083 40.025 1.00 37.51 407 ILE A N 1
ATOM 1563 C CA . ILE A 1 220 ? 28.352 54.054 39.086 1.00 38.60 407 ILE A CA 1
ATOM 1564 C C . ILE A 1 220 ? 27.585 55.135 39.836 1.00 39.52 407 ILE A C 1
ATOM 1565 O O . ILE A 1 220 ? 27.427 56.262 39.332 1.00 42.75 407 ILE A O 1
ATOM 1570 N N . THR A 1 221 ? 27.087 54.821 41.040 1.00 37.62 408 THR A N 1
ATOM 1571 C CA . THR A 1 221 ? 26.434 55.853 41.832 1.00 38.83 408 THR A CA 1
ATOM 1572 C C . THR A 1 221 ? 27.459 56.868 42.302 1.00 44.52 408 THR A C 1
ATOM 1573 O O . THR A 1 221 ? 27.233 58.081 42.219 1.00 48.74 408 THR A O 1
ATOM 1585 N N . ALA A 1 223 ? 30.465 57.372 40.981 1.00 41.14 410 ALA A N 1
ATOM 1586 C CA . ALA A 1 223 ? 31.005 58.062 39.812 1.00 45.32 410 ALA A CA 1
ATOM 1587 C C . ALA A 1 223 ? 30.108 59.215 39.407 1.00 44.59 410 ALA A C 1
ATOM 1588 O O . ALA A 1 223 ? 30.587 60.310 39.078 1.00 47.30 410 ALA A O 1
ATOM 1590 N N . THR A 1 224 ? 28.796 58.979 39.415 1.00 43.90 411 THR A N 1
ATOM 1591 C CA . THR A 1 224 ? 27.837 60.028 39.101 1.00 46.62 411 THR A CA 1
ATOM 1592 C C . THR A 1 224 ? 27.961 61.192 40.075 1.00 57.51 411 THR A C 1
ATOM 1593 O O . THR A 1 224 ? 27.922 62.363 39.674 1.00 54.36 411 THR A O 1
ATOM 1597 N N . HIS A 1 225 ? 28.137 60.888 41.359 1.00 62.99 412 HIS A N 1
ATOM 1598 C CA . HIS A 1 225 ? 28.253 61.948 42.346 1.00 71.10 412 HIS A CA 1
ATOM 1599 C C . HIS A 1 225 ? 29.572 62.692 42.243 1.00 66.78 412 HIS A C 1
ATOM 1600 O O . HIS A 1 225 ? 29.660 63.829 42.715 1.00 68.66 412 HIS A O 1
ATOM 1607 N N . LEU A 1 226 ? 30.581 62.110 41.603 1.00 56.80 413 LEU A N 1
ATOM 1608 C CA . LEU A 1 226 ? 31.861 62.778 41.453 1.00 55.54 413 LEU A CA 1
ATOM 1609 C C . LEU A 1 226 ? 32.091 63.332 40.052 1.00 59.34 413 LEU A C 1
ATOM 1610 O O . LEU A 1 226 ? 33.142 63.930 39.800 1.00 63.76 413 LEU A O 1
ATOM 1615 N N . ASN A 1 227 ? 31.135 63.193 39.154 1.00 51.58 414 ASN A N 1
ATOM 1616 C CA . ASN A 1 227 ? 31.297 63.701 37.806 1.00 56.72 414 ASN A CA 1
ATOM 1617 C C . ASN A 1 227 ? 31.177 65.220 37.817 1.00 67.65 414 ASN A C 1
ATOM 1618 O O . ASN A 1 227 ? 30.124 65.741 38.206 1.00 73.81 414 ASN A O 1
ATOM 1623 N N . PRO A 1 228 ? 32.215 65.961 37.412 1.00 68.20 415 PRO A N 1
ATOM 1624 C CA . PRO A 1 228 ? 32.106 67.435 37.343 1.00 75.40 415 PRO A CA 1
ATOM 1625 C C . PRO A 1 228 ? 30.861 67.944 36.631 1.00 86.42 415 PRO A C 1
ATOM 1626 O O . PRO A 1 228 ? 30.323 68.991 37.008 1.00 85.78 415 PRO A O 1
ATOM 1630 N N . THR A 1 229 ? 30.390 67.243 35.605 1.00 92.08 416 THR A N 1
ATOM 1631 C CA . THR A 1 229 ? 29.290 67.729 34.781 1.00 89.71 416 THR A CA 1
ATOM 1632 C C . THR A 1 229 ? 28.057 66.825 34.859 1.00 88.23 416 THR A C 1
ATOM 1633 O O . THR A 1 229 ? 27.093 67.008 34.111 1.00 92.24 416 THR A O 1
ATOM 1637 N N . GLY A 1 248 ? 21.251 56.536 42.536 1.00 44.40 435 GLY A N 1
ATOM 1638 C CA . GLY A 1 248 ? 21.346 55.956 43.880 1.00 41.57 435 GLY A CA 1
ATOM 1639 C C . GLY A 1 248 ? 19.992 55.662 44.520 1.00 41.98 435 GLY A C 1
ATOM 1640 O O . GLY A 1 248 ? 19.043 55.258 43.830 1.00 43.69 435 GLY A O 1
ATOM 1641 N N . TRP A 1 249 ? 19.888 55.898 45.835 1.00 41.02 436 TRP A N 1
ATOM 1642 C CA . TRP A 1 249 ? 18.662 55.575 46.569 1.00 43.52 436 TRP A CA 1
ATOM 1643 C C . TRP A 1 249 ? 17.448 56.282 45.988 1.00 43.97 436 TRP A C 1
ATOM 1644 O O . TRP A 1 249 ? 16.332 55.764 46.059 1.00 44.97 436 TRP A O 1
ATOM 1655 N N . GLU A 1 250 ? 17.625 57.480 45.454 1.00 45.32 437 GLU A N 1
ATOM 1656 C CA . GLU A 1 250 ? 16.460 58.195 44.966 1.00 48.82 437 GLU A CA 1
ATOM 1657 C C . GLU A 1 250 ? 15.955 57.594 43.659 1.00 55.70 437 GLU A C 1
ATOM 1658 O O . GLU A 1 250 ? 14.740 57.532 43.426 1.00 55.66 437 GLU A O 1
ATOM 1664 N N . GLY A 1 251 ? 16.873 57.141 42.798 1.00 52.44 438 GLY A N 1
ATOM 1665 C CA . GLY A 1 251 ? 16.454 56.484 41.573 1.00 51.38 438 GLY A CA 1
ATOM 1666 C C . GLY A 1 251 ? 15.833 55.139 41.864 1.00 50.27 438 GLY A C 1
ATOM 1667 O O . GLY A 1 251 ? 14.889 54.727 41.190 1.00 52.51 438 GLY A O 1
ATOM 1668 N N . ASP A 1 252 ? 16.302 54.474 42.918 1.00 47.60 439 ASP A N 1
ATOM 1669 C CA . ASP A 1 252 ? 15.845 53.132 43.237 1.00 50.03 439 ASP A CA 1
ATOM 1670 C C . ASP A 1 252 ? 14.561 53.099 44.048 1.00 54.83 439 ASP A C 1
ATOM 1671 O O . ASP A 1 252 ? 13.934 52.038 44.130 1.00 54.09 439 ASP A O 1
ATOM 1676 N N . THR A 1 253 ? 14.159 54.220 44.652 1.00 51.21 440 THR A N 1
ATOM 1677 C CA . THR A 1 253 ? 13.002 54.247 45.537 1.00 53.95 440 THR A CA 1
ATOM 1678 C C . THR A 1 253 ? 11.841 55.021 44.961 1.00 54.42 440 THR A C 1
ATOM 1679 O O . THR A 1 253 ? 10.836 55.197 45.656 1.00 57.33 440 THR A O 1
ATOM 1683 N N . THR A 1 254 ? 11.956 55.508 43.730 1.00 54.54 441 THR A N 1
ATOM 1684 C CA . THR A 1 254 ? 10.934 56.343 43.139 1.00 59.03 441 THR A CA 1
ATOM 1685 C C . THR A 1 254 ? 10.652 55.858 41.728 1.00 63.53 441 THR A C 1
ATOM 1686 O O . THR A 1 254 ? 11.380 55.039 41.157 1.00 59.22 441 THR A O 1
ATOM 1690 N N . TYR A 1 255 ? 9.564 56.365 41.179 1.00 66.82 442 TYR A N 1
ATOM 1691 C CA . TYR A 1 255 ? 9.372 56.280 39.749 1.00 80.95 442 TYR A CA 1
ATOM 1692 C C . TYR A 1 255 ? 10.310 57.270 39.073 1.00 88.76 442 TYR A C 1
ATOM 1693 O O . TYR A 1 255 ? 10.006 58.463 38.977 1.00 89.78 442 TYR A O 1
ATOM 1702 N N . ASN A 1 256 ? 11.489 56.789 38.694 1.00 94.48 443 ASN A N 1
ATOM 1703 C CA . ASN A 1 256 ? 12.289 57.360 37.622 1.00 94.58 443 ASN A CA 1
ATOM 1704 C C . ASN A 1 256 ? 11.977 56.585 36.343 1.00 102.59 443 ASN A C 1
ATOM 1705 O O . ASN A 1 256 ? 11.512 55.441 36.384 1.00 111.15 443 ASN A O 1
ATOM 1707 N N . ALA A 1 257 ? 12.217 57.223 35.198 1.00 96.77 444 ALA A N 1
ATOM 1708 C CA . ALA A 1 257 ? 11.837 56.599 33.933 1.00 101.79 444 ALA A CA 1
ATOM 1709 C C . ALA A 1 257 ? 12.596 55.293 33.704 1.00 110.44 444 ALA A C 1
ATOM 1710 O O . ALA A 1 257 ? 11.993 54.216 33.611 1.00 113.93 444 ALA A O 1
ATOM 1712 N N . ASN A 1 258 ? 13.932 55.371 33.667 1.00 112.61 445 ASN A N 1
ATOM 1713 C CA . ASN A 1 258 ? 14.745 54.370 32.971 1.00 113.43 445 ASN A CA 1
ATOM 1714 C C . ASN A 1 258 ? 14.559 52.967 33.544 1.00 111.15 445 ASN A C 1
ATOM 1715 O O . ASN A 1 258 ? 14.268 52.018 32.804 1.00 113.84 445 ASN A O 1
ATOM 1717 N N . GLU A 1 259 ? 14.725 52.817 34.859 1.00 101.81 446 GLU A N 1
ATOM 1718 C CA . GLU A 1 259 ? 14.838 51.501 35.472 1.00 94.09 446 GLU A CA 1
ATOM 1719 C C . GLU A 1 259 ? 13.489 50.779 35.489 1.00 96.14 446 GLU A C 1
ATOM 1720 O O . GLU A 1 259 ? 12.445 51.314 35.097 1.00 97.90 446 GLU A O 1
ATOM 1722 N N . ARG A 1 260 ? 13.527 49.528 35.942 1.00 95.58 447 ARG A N 1
ATOM 1723 C CA . ARG A 1 260 ? 12.320 48.868 36.415 1.00 98.09 447 ARG A CA 1
ATOM 1724 C C . ARG A 1 260 ? 11.882 49.550 37.712 1.00 97.30 447 ARG A C 1
ATOM 1725 O O . ARG A 1 260 ? 12.487 49.329 38.768 1.00 85.25 447 ARG A O 1
ATOM 1727 N N . LYS A 1 261 ? 10.849 50.432 37.596 1.00 105.99 448 LYS A N 1
ATOM 1728 C CA . LYS A 1 261 ? 10.193 51.344 38.550 1.00 92.23 448 LYS A CA 1
ATOM 1729 C C . LYS A 1 261 ? 11.007 51.519 39.842 1.00 82.56 448 LYS A C 1
ATOM 1730 O O . LYS A 1 261 ? 12.219 51.754 39.733 1.00 83.92 448 LYS A O 1
ATOM 1732 N N . PRO A 1 262 ? 10.434 51.506 41.061 1.00 76.01 449 PRO A N 1
ATOM 1733 C CA . PRO A 1 262 ? 11.299 51.298 42.236 1.00 60.17 449 PRO A CA 1
ATOM 1734 C C . PRO A 1 262 ? 11.738 49.846 42.377 1.00 57.77 449 PRO A C 1
ATOM 1735 O O . PRO A 1 262 ? 10.929 48.918 42.314 1.00 55.41 449 PRO A O 1
ATOM 1739 N N . SER A 1 263 ? 13.034 49.661 42.582 1.00 51.19 450 SER A N 1
ATOM 1740 C CA . SER A 1 263 ? 13.612 48.357 42.862 1.00 55.97 450 SER A CA 1
ATOM 1741 C C . SER A 1 263 ? 14.772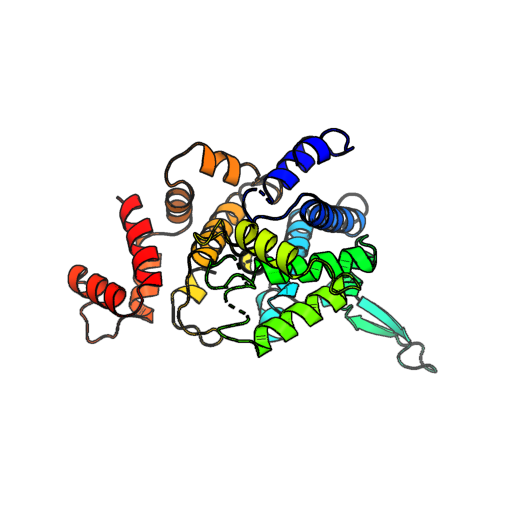 48.602 43.813 1.00 53.70 450 SER A C 1
ATOM 1742 O O . SER A 1 263 ? 15.788 49.180 43.411 1.00 54.08 450 SER A O 1
ATOM 1745 N N . ILE A 1 264 ? 14.614 48.202 45.078 1.00 48.54 451 ILE A N 1
ATOM 1746 C CA . ILE A 1 264 ? 15.694 48.380 46.039 1.00 45.98 451 ILE A CA 1
ATOM 1747 C C . ILE A 1 264 ? 15.837 47.115 46.885 1.00 52.28 451 ILE A C 1
ATOM 1748 O O . ILE A 1 264 ? 15.585 47.109 48.101 1.00 52.02 451 ILE A O 1
ATOM 1753 N N . GLY A 1 265 ? 16.263 46.035 46.239 1.00 48.70 452 GLY A N 1
ATOM 1754 C CA . GLY A 1 265 ? 16.662 44.849 46.964 1.00 41.84 452 GLY A CA 1
ATOM 1755 C C . GLY A 1 265 ? 17.821 45.139 47.901 1.00 42.26 452 GLY A C 1
ATOM 1756 O O . GLY A 1 265 ? 18.399 46.232 47.933 1.00 40.59 452 GLY A O 1
ATOM 1757 N N . GLU A 1 266 ? 18.173 44.113 48.676 1.00 41.83 453 GLU A N 1
ATOM 1758 C CA . GLU A 1 266 ? 19.173 44.289 49.727 1.00 42.10 453 GLU A CA 1
ATOM 1759 C C . GLU A 1 266 ? 20.510 44.739 49.155 1.00 38.16 453 GLU A C 1
ATOM 1760 O O . GLU A 1 266 ? 21.235 45.516 49.793 1.00 40.84 453 GLU A O 1
ATOM 1766 N N . ASP A 1 267 ? 20.871 44.225 47.967 1.00 37.06 454 ASP A N 1
ATOM 1767 C CA . ASP A 1 267 ? 22.116 44.632 47.310 1.00 40.18 454 ASP A CA 1
ATOM 1768 C C . ASP A 1 267 ? 22.122 46.113 46.956 1.00 39.24 454 ASP A C 1
ATOM 1769 O O . ASP A 1 267 ? 23.177 46.763 46.986 1.00 35.06 454 ASP A O 1
ATOM 1774 N N . ASP A 1 268 ? 20.974 46.666 46.603 1.00 37.99 455 ASP A N 1
ATOM 1775 C CA . ASP A 1 268 ? 20.958 48.078 46.238 1.00 40.87 455 ASP A CA 1
ATOM 1776 C C . ASP A 1 268 ? 20.744 48.958 47.440 1.00 39.37 455 ASP A C 1
ATOM 1777 O O . ASP A 1 268 ? 21.202 50.103 47.447 1.00 39.88 455 ASP A O 1
ATOM 1782 N N . TYR A 1 269 ? 20.060 48.424 48.453 1.00 38.04 456 TYR A N 1
ATOM 1783 C CA . TYR A 1 269 ? 19.970 49.091 49.741 1.00 39.45 456 TYR A CA 1
ATOM 1784 C C . TYR A 1 269 ? 21.366 49.396 50.281 1.00 38.41 456 TYR A C 1
ATOM 1785 O O . TYR A 1 269 ? 21.695 50.550 50.577 1.00 35.48 456 TYR A O 1
ATOM 1794 N N . LYS A 1 270 ? 22.222 48.371 50.361 1.00 37.29 457 LYS A N 1
ATOM 1795 C CA . LYS A 1 270 ? 23.570 48.581 50.876 1.00 39.29 457 LYS A CA 1
ATOM 1796 C C . LYS A 1 270 ? 24.392 49.471 49.949 1.00 33.81 457 LYS A C 1
ATOM 1797 O O . LYS A 1 270 ? 25.066 50.392 50.412 1.00 37.31 457 LYS A O 1
ATOM 1803 N N . ALA A 1 271 ? 24.347 49.214 48.631 1.00 36.19 458 ALA A N 1
ATOM 1804 C CA . ALA A 1 271 ? 25.083 50.053 47.681 1.00 37.60 458 ALA A CA 1
ATOM 1805 C C . ALA A 1 271 ? 24.658 51.519 47.786 1.00 42.35 458 ALA A C 1
ATOM 1806 O O . ALA A 1 271 ? 25.497 52.425 47.814 1.00 37.75 458 ALA A O 1
ATOM 1808 N N . ASP A 1 272 ? 23.355 51.773 47.822 1.00 37.32 459 ASP A N 1
ATOM 1809 C CA . ASP A 1 272 ? 22.894 53.150 47.811 1.00 37.14 459 ASP A CA 1
ATOM 1810 C C . ASP A 1 272 ? 23.335 53.886 49.065 1.00 42.48 459 ASP A C 1
ATOM 1811 O O . ASP A 1 272 ? 23.849 55.010 48.989 1.00 37.87 459 ASP A O 1
ATOM 1816 N N . LEU A 1 273 ? 23.155 53.256 50.230 1.00 38.78 460 LEU A N 1
ATOM 1817 C CA . LEU A 1 273 ? 23.514 53.905 51.484 1.00 41.59 460 LEU A CA 1
ATOM 1818 C C . LEU A 1 273 ? 25.022 54.030 51.617 1.00 41.47 460 LEU A C 1
ATOM 1819 O O . LEU A 1 273 ? 25.524 55.036 52.120 1.00 40.63 460 LEU A O 1
ATOM 1824 N N . ASP A 1 274 ? 25.764 53.009 51.190 1.00 39.95 461 ASP A N 1
ATOM 1825 C CA . ASP A 1 274 ? 27.211 53.085 51.318 1.00 40.66 461 ASP A CA 1
ATOM 1826 C C . ASP A 1 274 ? 27.806 54.106 50.361 1.00 41.06 461 ASP A C 1
ATOM 1827 O O . ASP A 1 274 ? 28.837 54.709 50.687 1.00 40.70 461 ASP A O 1
ATOM 1832 N N . SER A 1 275 ? 27.193 54.294 49.172 1.00 39.14 462 SER A N 1
ATOM 1833 C CA . SER A 1 275 ? 27.641 55.349 48.264 1.00 34.77 462 SER A CA 1
ATOM 1834 C C . SER A 1 275 ? 27.590 56.701 48.944 1.00 36.74 462 SER A C 1
ATOM 1835 O O . SER A 1 275 ? 28.572 57.453 48.942 1.00 38.86 462 SER A O 1
ATOM 1838 N N . VAL A 1 276 ? 26.429 57.045 49.497 1.00 40.19 463 VAL A N 1
ATOM 1839 C CA . VAL A 1 276 ? 26.283 58.327 50.182 1.00 41.02 463 VAL A CA 1
ATOM 1840 C C . VAL A 1 276 ? 27.283 58.445 51.329 1.00 43.59 463 VAL A C 1
ATOM 1841 O O . VAL A 1 276 ? 27.935 59.485 51.502 1.00 43.06 463 VAL A O 1
ATOM 1845 N N . ASN A 1 277 ? 27.432 57.382 52.122 1.00 36.24 464 ASN A N 1
ATOM 1846 C CA . ASN A 1 277 ? 28.259 57.483 53.320 1.00 42.94 464 ASN A CA 1
ATOM 1847 C C . ASN A 1 277 ? 29.734 57.671 52.962 1.00 41.01 464 ASN A C 1
ATOM 1848 O O . ASN A 1 277 ? 30.409 58.541 53.522 1.00 40.30 464 ASN A O 1
ATOM 1853 N N . ILE A 1 278 ? 30.239 56.876 52.007 1.00 39.77 465 ILE A N 1
ATOM 1854 C CA . ILE A 1 278 ? 31.654 56.937 51.644 1.00 40.37 465 ILE A CA 1
ATOM 1855 C C . ILE A 1 278 ? 31.963 58.241 50.913 1.00 43.05 465 ILE A C 1
ATOM 1856 O O . ILE A 1 278 ? 33.009 58.862 51.145 1.00 44.05 465 ILE A O 1
ATOM 1861 N N . ILE A 1 279 ? 31.060 58.688 50.028 1.00 42.10 466 ILE A N 1
ATOM 1862 C CA . ILE A 1 279 ? 31.257 59.985 49.377 1.00 43.65 466 ILE A CA 1
ATOM 1863 C C . ILE A 1 279 ? 31.371 61.077 50.430 1.00 45.76 466 ILE A C 1
ATOM 1864 O O . ILE A 1 279 ? 32.229 61.968 50.339 1.00 48.23 466 ILE A O 1
ATOM 1869 N N . GLY A 1 280 ? 30.529 61.003 51.468 1.00 41.36 467 GLY A N 1
ATOM 1870 C CA . GLY A 1 280 ? 30.592 61.988 52.535 1.00 47.40 467 GLY A CA 1
ATOM 1871 C C . GLY A 1 280 ? 31.939 62.007 53.232 1.00 48.00 467 GLY A C 1
ATOM 1872 O O . GLY A 1 280 ? 32.471 63.073 53.545 1.00 48.83 467 GLY A O 1
ATOM 1873 N N . ARG A 1 281 ? 32.521 60.831 53.465 1.00 45.90 468 ARG A N 1
ATOM 1874 C CA . ARG A 1 281 ? 33.831 60.805 54.109 1.00 52.23 468 ARG A CA 1
ATOM 1875 C C . ARG A 1 281 ? 34.910 61.358 53.186 1.00 47.54 468 ARG A C 1
ATOM 1876 O O . ARG A 1 281 ? 35.834 62.038 53.644 1.00 51.08 468 ARG A O 1
ATOM 1892 N N . LYS A 1 283 ? 34.447 63.728 50.920 1.00 46.32 470 LYS A N 1
ATOM 1893 C CA . LYS A 1 283 ? 34.320 65.181 50.906 1.00 50.34 470 LYS A CA 1
ATOM 1894 C C . LYS A 1 283 ? 35.009 65.818 52.110 1.00 57.01 470 LYS A C 1
ATOM 1895 O O . LYS A 1 283 ? 35.433 66.980 52.042 1.00 60.48 470 LYS A O 1
ATOM 1897 N N . LYS A 1 284 ? 35.145 65.086 53.213 1.00 59.05 471 LYS A N 1
ATOM 1898 C CA . LYS A 1 284 ? 35.814 65.638 54.388 1.00 62.93 471 LYS A CA 1
ATOM 1899 C C . LYS A 1 284 ? 37.330 65.604 54.269 1.00 66.56 471 LYS A C 1
ATOM 1900 O O . LYS A 1 284 ? 38.007 66.104 55.170 1.00 73.48 471 LYS A O 1
ATOM 1906 N N . GLY A 1 285 ? 37.881 65.020 53.203 1.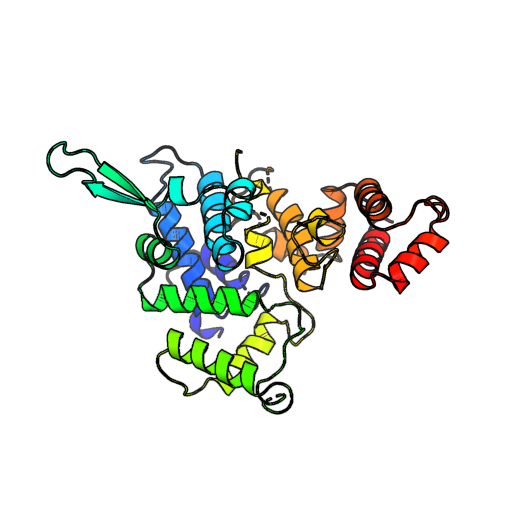00 62.71 472 GLY A N 1
ATOM 1907 C CA . GLY A 1 285 ? 39.311 65.090 52.975 1.00 60.75 472 GLY A CA 1
ATOM 1908 C C . GLY A 1 285 ? 40.021 63.784 52.674 1.00 66.68 472 GLY A C 1
ATOM 1909 O O . GLY A 1 285 ? 41.222 63.790 52.393 1.00 76.12 472 GLY A O 1
ATOM 1910 N N . GLN A 1 286 ? 39.306 62.663 52.713 1.00 59.86 473 GLN A N 1
ATOM 1911 C CA . GLN A 1 286 ? 39.921 61.357 52.531 1.00 48.42 473 GLN A CA 1
ATOM 1912 C C . GLN A 1 286 ? 39.842 60.885 51.083 1.00 52.59 473 GLN A C 1
ATOM 1913 O O . GLN A 1 286 ? 38.906 61.206 50.341 1.00 46.84 473 GLN A O 1
ATOM 1919 N N . SER A 1 287 ? 40.840 60.100 50.694 1.00 46.90 474 SER A N 1
ATOM 1920 C CA . SER A 1 287 ? 40.790 59.371 49.446 1.00 45.58 474 SER A CA 1
ATOM 1921 C C . SER A 1 287 ? 39.735 58.269 49.530 1.00 51.08 474 SER A C 1
ATOM 1922 O O . SER A 1 287 ? 39.225 57.931 50.609 1.00 52.86 474 SER A O 1
ATOM 1925 N N . TYR A 1 288 ? 39.408 57.696 48.370 1.00 47.75 475 TYR A N 1
ATOM 1926 C CA . TYR A 1 288 ? 38.451 56.595 48.354 1.00 46.06 475 TYR A CA 1
ATOM 1927 C C . TYR A 1 288 ? 38.940 55.438 49.208 1.00 47.30 475 TYR A C 1
ATOM 1928 O O . TYR A 1 288 ? 38.171 54.856 49.981 1.00 46.08 475 TYR A O 1
ATOM 1937 N N . GLN A 1 289 ? 40.215 55.070 49.051 1.00 47.80 476 GLN A N 1
ATOM 1938 C CA . GLN A 1 289 ? 40.754 53.918 49.770 1.00 50.83 476 GLN A CA 1
ATOM 1939 C C . GLN A 1 289 ? 40.698 54.132 51.279 1.00 48.70 476 GLN A C 1
ATOM 1940 O O . GLN A 1 289 ? 40.380 53.202 52.031 1.00 50.95 476 GLN A O 1
ATOM 1946 N N . SER A 1 290 ? 40.993 55.356 51.731 1.00 43.18 477 SER A N 1
ATOM 1947 C CA . SER A 1 290 ? 40.965 55.671 53.161 1.00 46.19 477 SER A CA 1
ATOM 1948 C C . SER A 1 290 ? 39.542 55.703 53.685 1.00 48.88 477 SER A C 1
ATOM 1949 O O . SER A 1 290 ? 39.244 55.138 54.744 1.00 50.31 477 SER A O 1
ATOM 1952 N N . ALA A 1 291 ? 38.658 56.397 52.969 1.00 45.51 478 ALA A N 1
ATOM 1953 C CA . ALA A 1 291 ? 37.295 56.584 53.444 1.00 42.64 478 ALA A CA 1
ATOM 1954 C C . ALA A 1 291 ? 36.546 55.259 53.517 1.00 40.38 478 ALA A C 1
ATOM 1955 O O . ALA A 1 291 ? 35.768 55.030 54.450 1.00 39.68 478 ALA A O 1
ATOM 1965 N N . SER A 1 293 ? 37.880 52.236 53.736 1.00 39.68 480 SER A N 1
ATOM 1966 C CA . SER A 1 293 ? 38.495 51.437 54.789 1.00 48.26 480 SER A CA 1
ATOM 1967 C C . SER A 1 293 ? 37.982 51.862 56.162 1.00 41.81 480 SER A C 1
ATOM 1968 O O . SER A 1 293 ? 37.573 51.012 56.968 1.00 46.38 480 SER A O 1
ATOM 1971 N N . SER A 1 294 ? 37.979 53.179 56.439 1.00 42.35 481 SER A N 1
ATOM 1972 C CA . SER A 1 294 ? 37.489 53.678 57.728 1.00 44.86 481 SER A CA 1
ATOM 1973 C C . SER A 1 294 ? 36.011 53.366 57.904 1.00 41.99 481 SER A C 1
ATOM 1974 O O . SER A 1 294 ? 35.578 52.974 58.992 1.00 51.08 481 SER A O 1
ATOM 1977 N N . TYR A 1 295 ? 35.226 53.527 56.836 1.00 40.05 482 TYR A N 1
ATOM 1978 C CA . TYR A 1 295 ? 33.789 53.303 56.927 1.00 40.74 482 TYR A CA 1
ATOM 1979 C C . TYR A 1 295 ? 33.464 51.847 57.244 1.00 40.46 482 TYR A C 1
ATOM 1980 O O . TYR A 1 295 ? 32.701 51.558 58.175 1.00 41.07 482 TYR A O 1
ATOM 1989 N N . TYR A 1 296 ? 34.034 50.909 56.484 1.00 38.25 483 TYR A N 1
ATOM 1990 C CA . TYR A 1 296 ? 33.694 49.507 56.719 1.00 43.19 483 TYR A CA 1
ATOM 1991 C C . TYR A 1 296 ? 34.226 49.023 58.059 1.00 43.14 483 TYR A C 1
ATOM 1992 O O . TYR A 1 296 ? 33.611 48.155 58.685 1.00 43.83 483 TYR A O 1
ATOM 2001 N N . SER A 1 297 ? 35.336 49.583 58.531 1.00 46.56 484 SER A N 1
ATOM 2002 C CA . SER A 1 297 ? 35.768 49.305 59.894 1.00 46.70 484 SER A CA 1
ATOM 2003 C C . SER A 1 297 ? 34.746 49.809 60.903 1.00 49.66 484 SER A C 1
ATOM 2004 O O . SER A 1 297 ? 34.377 49.093 61.842 1.00 47.50 484 SER A O 1
ATOM 2007 N N . ASP A 1 298 ? 34.276 51.047 60.718 1.00 47.27 485 ASP A N 1
ATOM 2008 C CA . ASP A 1 298 ? 33.315 51.643 61.644 1.00 47.29 485 ASP A CA 1
ATOM 2009 C C . ASP A 1 298 ? 31.989 50.895 61.637 1.00 47.49 485 ASP A C 1
ATOM 2010 O O . ASP A 1 298 ? 31.352 50.742 62.689 1.00 45.20 485 ASP A O 1
ATOM 2015 N N . VAL A 1 299 ? 31.545 50.459 60.451 1.00 41.60 486 VAL A N 1
ATOM 2016 C CA . VAL A 1 299 ? 30.343 49.641 60.336 1.00 41.66 486 VAL A CA 1
ATOM 2017 C C . VAL A 1 299 ? 30.459 48.401 61.213 1.00 44.86 486 VAL A C 1
ATOM 2018 O O . VAL A 1 299 ? 29.515 48.044 61.930 1.00 47.08 486 VAL A O 1
ATOM 2022 N N . GLN A 1 300 ? 31.624 47.742 61.193 1.00 43.35 487 GLN A N 1
ATOM 2023 C CA . GLN A 1 300 ? 31.826 46.561 62.028 1.00 45.40 487 GLN A CA 1
ATOM 2024 C C . GLN A 1 300 ? 31.793 46.901 63.516 1.00 48.95 487 GLN A C 1
ATOM 2025 O O . GLN A 1 300 ? 31.297 46.103 64.328 1.00 49.93 487 GLN A O 1
ATOM 2031 N N . LYS A 1 301 ? 32.361 48.052 63.900 1.00 48.79 488 LYS A N 1
ATOM 2032 C CA . LYS A 1 301 ? 32.554 48.367 65.314 1.00 53.21 488 LYS A CA 1
ATOM 2033 C C . LYS A 1 301 ? 31.300 48.911 65.976 1.00 52.21 488 LYS A C 1
ATOM 2034 O O . LYS A 1 301 ? 31.180 48.820 67.194 1.00 55.04 488 LYS A O 1
ATOM 2040 N N . GLY A 1 302 ? 30.363 49.460 65.201 1.00 45.89 489 GLY A N 1
ATOM 2041 C CA . GLY A 1 302 ? 29.223 50.148 65.735 1.00 45.99 489 GLY A CA 1
ATOM 2042 C C . GLY A 1 302 ? 27.949 49.339 65.623 1.00 48.69 489 GLY A C 1
ATOM 2043 O O . GLY A 1 302 ? 27.963 48.114 65.493 1.00 48.04 489 GLY A O 1
ATOM 2044 N N . HIS A 1 303 ? 26.826 50.047 65.681 1.00 47.42 490 HIS A N 1
ATOM 2045 C CA . HIS A 1 303 ? 25.519 49.412 65.581 1.00 52.92 490 HIS A CA 1
ATOM 2046 C C . HIS A 1 303 ? 24.649 50.223 64.633 1.00 47.39 490 HIS A C 1
ATOM 2047 O O . HIS A 1 303 ? 24.379 51.402 64.892 1.00 45.64 490 HIS A O 1
ATOM 2054 N N . SER A 1 304 ? 24.209 49.584 63.541 1.00 47.34 491 SER A N 1
ATOM 2055 C CA . SER A 1 304 ? 23.402 50.243 62.518 1.00 49.45 491 SER A CA 1
ATOM 2056 C C . SER A 1 304 ? 24.110 51.484 61.983 1.00 43.48 491 SER A C 1
ATOM 2057 O O . SER A 1 304 ? 23.488 52.511 61.723 1.00 44.58 491 SER A O 1
ATOM 2060 N N . VAL A 1 305 ? 25.434 51.391 61.837 1.00 41.28 492 VAL A N 1
ATOM 2061 C CA . VAL A 1 305 ? 26.220 52.534 61.385 1.00 43.94 492 VAL A CA 1
ATOM 2062 C C . VAL A 1 305 ? 25.819 52.939 59.965 1.00 42.58 492 VAL A C 1
ATOM 2063 O O . VAL A 1 305 ? 25.783 54.129 59.632 1.00 45.31 492 VAL A O 1
ATOM 2067 N N . ARG A 1 306 ? 25.490 51.966 59.117 1.00 44.46 493 ARG A N 1
ATOM 2068 C CA . ARG A 1 306 ? 25.081 52.294 57.751 1.00 46.84 493 ARG A CA 1
ATOM 2069 C C . ARG A 1 306 ? 23.857 53.212 57.752 1.00 48.20 493 ARG A C 1
ATOM 2070 O O . ARG A 1 306 ? 23.824 54.221 57.037 1.00 38.43 493 ARG A O 1
ATOM 2078 N N . GLU A 1 307 ? 22.867 52.916 58.598 1.00 42.77 494 GLU A N 1
ATOM 2079 C CA . GLU A 1 307 ? 21.670 53.752 58.636 1.00 41.21 494 GLU A CA 1
ATOM 2080 C C . GLU A 1 307 ? 21.920 55.072 59.370 1.00 40.12 494 GLU A C 1
ATOM 2081 O O . GLU A 1 307 ? 21.465 56.132 58.919 1.00 43.02 494 GLU A O 1
ATOM 2087 N N . LYS A 1 308 ? 22.625 55.032 60.502 1.00 42.19 495 LYS A N 1
ATOM 2088 C CA . LYS A 1 308 ? 22.866 56.262 61.256 1.00 47.27 495 LYS A CA 1
ATOM 2089 C C . LYS A 1 308 ? 23.675 57.246 60.422 1.00 47.79 495 LYS A C 1
ATOM 2090 O O . LYS A 1 308 ? 23.382 58.450 60.398 1.00 44.05 495 LYS A O 1
ATOM 2096 N N . GLU A 1 309 ? 24.681 56.745 59.704 1.00 39.70 496 GLU A N 1
ATOM 2097 C CA . GLU A 1 309 ? 25.532 57.644 58.944 1.00 40.37 496 GLU A CA 1
ATOM 2098 C C . GLU A 1 309 ? 24.791 58.200 57.744 1.00 40.68 496 GLU A C 1
ATOM 2099 O O . GLU A 1 309 ? 25.002 59.357 57.366 1.00 40.22 496 GLU A O 1
ATOM 2105 N N . PHE A 1 310 ? 23.900 57.403 57.160 1.00 42.21 497 PHE A N 1
ATOM 2106 C CA . PHE A 1 310 ? 23.102 57.874 56.037 1.00 40.49 497 PHE A CA 1
ATOM 2107 C C . PHE A 1 310 ? 22.188 59.013 56.467 1.00 40.27 497 PHE A C 1
ATOM 2108 O O . PHE A 1 310 ? 22.026 59.999 55.741 1.00 40.99 497 PHE A O 1
ATOM 2116 N N . LEU A 1 311 ? 21.588 58.886 57.652 1.00 40.97 498 LEU A N 1
ATOM 2117 C CA . LEU A 1 311 ? 20.673 59.888 58.175 1.00 42.66 498 LEU A CA 1
ATOM 2118 C C . LEU A 1 311 ? 21.395 61.148 58.618 1.00 43.94 498 LEU A C 1
ATOM 2119 O O . LEU A 1 311 ? 20.741 62.178 58.826 1.00 45.78 498 LEU A O 1
ATOM 2124 N N . LYS A 1 312 ? 22.719 61.085 58.779 1.00 43.30 499 LYS A N 1
ATOM 2125 C CA . LYS A 1 312 ? 23.486 62.303 59.008 1.00 44.59 499 LYS A CA 1
ATOM 2126 C C . LYS A 1 312 ? 23.830 62.992 57.694 1.00 44.69 499 LYS A C 1
ATOM 2127 O O . LYS A 1 312 ? 23.959 64.215 57.659 1.00 48.29 499 LYS A O 1
ATOM 2133 N N . ASN A 1 313 ? 23.981 62.237 56.610 1.00 43.23 500 ASN A N 1
ATOM 2134 C CA . ASN A 1 313 ? 24.198 62.866 55.307 1.00 43.84 500 ASN A CA 1
ATOM 2135 C C . ASN A 1 313 ? 22.893 63.321 54.654 1.00 44.74 500 ASN A C 1
ATOM 2136 O O . ASN A 1 313 ? 22.884 64.328 53.940 1.00 46.36 500 ASN A O 1
ATOM 2141 N N . LYS A 1 314 ? 21.789 62.603 54.869 1.00 44.00 501 LYS A N 1
ATOM 2142 C CA . LYS A 1 314 ? 20.518 62.905 54.212 1.00 48.01 501 LYS A CA 1
ATOM 2143 C C . LYS A 1 314 ? 19.400 62.998 55.245 1.00 49.54 501 LYS A C 1
ATOM 2144 O O . LYS A 1 314 ? 19.215 62.072 56.041 1.00 60.81 501 LYS A O 1
ATOM 2150 N N . ASP A 1 315 ? 18.632 64.085 55.204 1.00 47.69 502 ASP A N 1
ATOM 2151 C CA . ASP A 1 315 ? 17.540 64.288 56.152 1.00 49.17 502 ASP A CA 1
ATOM 2152 C C . ASP A 1 315 ? 16.449 63.233 56.020 1.00 57.64 502 ASP A C 1
ATOM 2153 O O . ASP A 1 315 ? 15.866 63.057 54.940 1.00 51.73 502 ASP A O 1
ATOM 2158 N N . TRP A 1 316 ? 16.142 62.565 57.142 1.00 49.35 503 TRP A N 1
ATOM 2159 C CA . TRP A 1 316 ? 15.133 61.506 57.135 1.00 48.04 503 TRP A CA 1
ATOM 2160 C C . TRP A 1 316 ? 13.794 62.011 56.590 1.00 48.79 503 TRP A C 1
ATOM 2161 O O . TRP A 1 316 ? 13.110 61.293 55.849 1.00 55.41 503 TRP A O 1
ATOM 2172 N N . GLU A 1 317 ? 13.417 63.255 56.913 1.00 51.35 504 GLU A N 1
ATOM 2173 C CA . GLU A 1 317 ? 12.147 63.779 56.403 1.00 60.66 504 GLU A CA 1
ATOM 2174 C C . GLU A 1 317 ? 12.197 64.034 54.897 1.00 56.91 504 GLU A C 1
ATOM 2175 O O . GLU A 1 317 ? 11.194 63.833 54.202 1.00 53.87 504 GLU A O 1
ATOM 2181 N N . LYS A 1 318 ? 13.339 64.502 54.379 1.00 55.16 505 LYS A N 1
ATOM 2182 C CA . LYS A 1 318 ? 13.467 64.677 52.935 1.00 57.64 505 LYS A CA 1
ATOM 2183 C C . LYS A 1 318 ? 13.361 63.338 52.218 1.00 54.46 505 LYS A C 1
ATOM 2184 O O . LYS A 1 318 ? 12.662 63.223 51.207 1.00 52.29 505 LYS A O 1
ATOM 2190 N N . VAL A 1 319 ? 14.032 62.311 52.748 1.00 48.20 506 VAL A N 1
ATOM 2191 C CA . VAL A 1 319 ? 13.962 60.971 52.169 1.00 49.02 506 VAL A CA 1
ATOM 2192 C C . VAL A 1 319 ? 12.517 60.482 52.139 1.00 46.22 506 VAL A C 1
ATOM 2193 O O . VAL A 1 319 ? 12.015 60.030 51.103 1.00 46.49 506 VAL A O 1
ATOM 2197 N N . LYS A 1 320 ? 11.847 60.534 53.297 1.00 45.87 507 LYS A N 1
ATOM 2198 C CA . LYS A 1 320 ? 10.435 60.181 53.401 1.00 46.77 507 LYS A CA 1
ATOM 2199 C C . LYS A 1 320 ? 9.606 60.948 52.380 1.00 47.96 507 LYS A C 1
ATOM 2200 O O . LYS A 1 320 ? 8.842 60.355 51.607 1.00 52.74 507 LYS A O 1
ATOM 2206 N N . LYS A 1 321 ? 9.776 62.272 52.345 1.00 49.33 508 LYS A N 1
ATOM 2207 C CA . LYS A 1 321 ? 8.976 63.114 51.460 1.00 50.86 508 LYS A CA 1
ATOM 2208 C C . LYS A 1 321 ? 9.228 62.766 50.004 1.00 52.58 508 LYS A C 1
ATOM 2209 O O . LYS A 1 321 ? 8.284 62.673 49.209 1.00 49.81 508 LYS A O 1
ATOM 2215 N N . THR A 1 322 ? 10.494 62.533 49.643 1.00 52.66 509 THR A N 1
ATOM 2216 C CA . THR A 1 322 ? 10.820 62.169 48.269 1.00 51.68 509 THR A CA 1
ATOM 2217 C C . THR A 1 322 ? 10.083 60.907 47.854 1.00 51.95 509 THR A C 1
ATOM 2218 O O . THR A 1 322 ? 9.485 60.846 46.774 1.00 55.16 509 THR A O 1
ATOM 2222 N N . ILE A 1 323 ? 10.099 59.895 48.716 1.00 48.74 510 ILE A N 1
ATOM 2223 C CA . ILE A 1 323 ? 9.491 58.617 48.379 1.00 45.58 510 ILE A CA 1
ATOM 2224 C C . ILE A 1 323 ? 7.972 58.722 48.397 1.00 47.25 510 ILE A C 1
ATOM 2225 O O . ILE A 1 323 ? 7.291 58.154 47.536 1.00 54.74 510 ILE A O 1
ATOM 2230 N N . TYR A 1 324 ? 7.413 59.472 49.349 1.00 46.07 511 TYR A N 1
ATOM 2231 C CA . TYR A 1 324 ? 5.961 59.602 49.403 1.00 50.10 511 TYR A CA 1
ATOM 2232 C C . TYR A 1 324 ? 5.425 60.283 48.145 1.00 51.11 511 TYR A C 1
ATOM 2233 O O . TYR A 1 324 ? 4.483 59.785 47.515 1.00 51.46 511 TYR A O 1
ATOM 2242 N N . ASP A 1 325 ? 6.034 61.414 47.754 1.00 49.36 512 ASP A N 1
ATOM 2243 C CA . ASP A 1 325 ? 5.558 62.172 46.596 1.00 65.08 512 ASP A CA 1
ATOM 2244 C C . ASP A 1 325 ? 5.596 61.341 45.332 1.00 65.54 512 ASP A C 1
ATOM 2245 O O . ASP A 1 325 ? 4.756 61.513 44.443 1.00 75.04 512 ASP A O 1
ATOM 2250 N N . SER A 1 326 ? 6.559 60.440 45.236 1.00 54.73 513 SER A N 1
ATOM 2251 C CA . SER A 1 326 ? 6.724 59.638 44.041 1.00 52.82 513 SER A CA 1
ATOM 2252 C C . SER A 1 326 ? 5.839 58.398 44.042 1.00 56.03 513 SER A C 1
ATOM 2253 O O . SER A 1 326 ? 5.260 58.066 43.004 1.00 58.52 513 SER A O 1
ATOM 2256 N N . LEU A 1 327 ? 5.701 57.713 45.187 1.00 45.26 514 LEU A N 1
ATOM 2257 C CA . LEU A 1 327 ? 5.030 56.416 45.221 1.00 46.28 514 LEU A CA 1
ATOM 2258 C C . LEU A 1 327 ? 3.588 56.476 45.693 1.00 46.22 514 LEU A C 1
ATOM 2259 O O . LEU A 1 327 ? 2.813 55.564 45.381 1.00 51.95 514 LEU A O 1
ATOM 2264 N N . VAL A 1 328 ? 3.212 57.500 46.437 1.00 50.24 515 VAL A N 1
ATOM 2265 C CA . VAL A 1 328 ? 1.917 57.552 47.105 1.00 57.45 515 VAL A CA 1
ATOM 2266 C C . VAL A 1 328 ? 0.979 58.411 46.275 1.00 61.05 515 VAL A C 1
ATOM 2267 O O . VAL A 1 328 ? 1.339 59.553 45.933 1.00 69.30 515 VAL A O 1
ATOM 2271 N N . PRO A 1 329 ? -0.198 57.914 45.904 1.00 59.62 516 PRO A N 1
ATOM 2272 C CA . PRO A 1 329 ? -1.137 58.736 45.136 1.00 66.56 516 PRO A CA 1
ATOM 2273 C C . PRO A 1 329 ? -1.779 59.810 46.003 1.00 72.82 516 PRO A C 1
ATOM 2274 O O . PRO A 1 329 ? -1.919 59.660 47.221 1.00 76.37 516 PRO A O 1
ATOM 2278 N N . ASN A 1 330 ? -2.176 60.908 45.350 1.00 74.20 517 ASN A N 1
ATOM 2279 C CA . ASN A 1 330 ? -2.762 62.046 46.055 1.00 78.71 517 ASN A CA 1
ATOM 2280 C C . ASN A 1 330 ? -4.024 61.688 46.816 1.00 74.98 517 ASN A C 1
ATOM 2281 O O . ASN A 1 330 ? -4.402 62.422 47.730 1.00 77.18 517 ASN A O 1
ATOM 2286 N N . GLY A 1 331 ? -4.700 60.599 46.452 1.00 73.34 518 GLY A N 1
ATOM 2287 C CA . GLY A 1 331 ? -5.906 60.222 47.167 1.00 76.01 518 GLY A CA 1
ATOM 2288 C C . GLY A 1 331 ? -5.664 59.783 48.596 1.00 73.33 518 GLY A C 1
ATOM 2289 O O . GLY A 1 331 ? -6.618 59.697 49.376 1.00 78.12 518 GLY A O 1
ATOM 2290 N N . ILE A 1 332 ? -4.414 59.502 48.953 1.00 62.50 519 ILE A N 1
ATOM 2291 C CA . ILE A 1 332 ? -4.045 59.075 50.296 1.00 65.41 519 ILE A CA 1
ATOM 2292 C C . ILE A 1 332 ? -3.420 60.260 51.025 1.00 64.53 519 ILE A C 1
ATOM 2293 O O . ILE A 1 332 ? -2.372 60.771 50.609 1.00 59.21 519 ILE A O 1
ATOM 2298 N N . ASN A 1 333 ? -4.061 60.703 52.109 1.00 63.68 520 ASN A N 1
ATOM 2299 C CA . ASN A 1 333 ? -3.516 61.781 52.928 1.00 65.73 520 ASN A CA 1
ATOM 2300 C C . ASN A 1 333 ? -2.121 61.398 53.405 1.00 69.68 520 ASN A C 1
ATOM 2301 O O . ASN A 1 333 ? -1.970 60.447 54.178 1.00 79.34 520 ASN A O 1
ATOM 2306 N N . LYS A 1 334 ? -1.094 62.114 52.932 1.00 70.01 521 LYS A N 1
ATOM 2307 C CA . LYS A 1 334 ? 0.288 61.782 53.278 1.00 70.55 521 LYS A CA 1
ATOM 2308 C C . LYS A 1 334 ? 0.626 62.098 54.734 1.00 72.34 521 LYS A C 1
ATOM 2309 O O . LYS A 1 334 ? 1.676 61.654 55.218 1.00 72.44 521 LYS A O 1
ATOM 2315 N N . ASN A 1 335 ? -0.236 62.839 55.437 1.00 69.41 522 ASN A N 1
ATOM 2316 C CA . ASN A 1 335 ? -0.039 63.088 56.865 1.00 82.92 522 ASN A CA 1
ATOM 2317 C C . ASN A 1 335 ? -0.424 61.869 57.700 1.00 87.50 522 ASN A C 1
ATOM 2318 O O . ASN A 1 335 ? 0.232 61.572 58.708 1.00 81.88 522 ASN A O 1
ATOM 2323 N N . ALA A 1 336 ? -1.489 61.163 57.298 1.00 90.39 523 ALA A N 1
ATOM 2324 C CA . ALA A 1 336 ? -1.889 59.899 57.907 1.00 81.85 523 ALA A CA 1
ATOM 2325 C C . ALA A 1 336 ? -0.779 58.871 57.726 1.00 77.70 523 ALA A C 1
ATOM 2326 O O . ALA A 1 336 ? -0.854 58.014 56.835 1.00 72.81 523 ALA A O 1
ATOM 2328 N N . ASP A 1 337 ? 0.255 58.953 58.570 1.00 79.68 524 ASP A N 1
ATOM 2329 C CA . ASP A 1 337 ? 1.471 58.186 58.325 1.00 80.84 524 ASP A CA 1
ATOM 2330 C C . ASP A 1 337 ? 1.231 56.685 58.460 1.00 78.84 524 ASP A C 1
ATOM 2331 O O . ASP A 1 337 ? 1.848 55.895 57.731 1.00 75.14 524 ASP A O 1
ATOM 2336 N N . SER A 1 338 ? 0.324 56.275 59.355 1.00 78.50 525 SER A N 1
ATOM 2337 C CA . SER A 1 338 ? -0.007 54.857 59.474 1.00 75.75 525 SER A CA 1
ATOM 2338 C C . SER A 1 338 ? -0.624 54.324 58.184 1.00 72.89 525 SER A C 1
ATOM 2339 O O . SER A 1 338 ? -0.274 53.229 57.727 1.00 70.45 525 SER A O 1
ATOM 2342 N N . VAL A 1 339 ? -1.524 55.097 57.571 1.00 69.91 526 VAL A N 1
ATOM 2343 C CA . VAL A 1 339 ? -2.117 54.701 56.294 1.00 62.55 526 VAL A CA 1
ATOM 2344 C C . VAL A 1 339 ? -1.052 54.594 55.209 1.00 62.33 526 VAL A C 1
ATOM 2345 O O . VAL A 1 339 ? -1.071 53.666 54.388 1.00 64.30 526 VAL A O 1
ATOM 2349 N N . VAL A 1 340 ? -0.112 55.539 55.176 1.00 57.09 527 VAL A N 1
ATOM 2350 C CA . VAL A 1 340 ? 0.886 55.529 54.108 1.00 54.48 527 VAL A CA 1
ATOM 2351 C C . VAL A 1 340 ? 1.813 54.330 54.251 1.00 55.65 527 VAL A C 1
ATOM 2352 O O . VAL A 1 340 ? 2.173 53.681 53.258 1.00 58.28 527 VAL A O 1
ATOM 2356 N N . LYS A 1 341 ? 2.220 54.025 55.485 1.00 54.79 528 LYS A N 1
ATOM 2357 C CA . LYS A 1 341 ? 3.149 52.925 55.711 1.00 56.79 528 LYS A CA 1
ATOM 2358 C C . LYS A 1 341 ? 2.529 51.597 55.314 1.00 57.34 528 LYS A C 1
ATOM 2359 O O . LYS A 1 341 ? 3.220 50.726 54.774 1.00 51.05 528 LYS A O 1
ATOM 2365 N N . ASP A 1 342 ? 1.229 51.420 55.578 1.00 55.52 529 ASP A N 1
ATOM 2366 C CA . ASP A 1 342 ? 0.560 50.196 55.151 1.00 66.67 529 ASP A CA 1
ATOM 2367 C C . ASP A 1 342 ? 0.435 50.139 53.631 1.00 64.60 529 ASP A C 1
ATOM 2368 O O . ASP A 1 342 ? 0.566 49.062 53.035 1.00 63.15 529 ASP A O 1
ATOM 2373 N N . TYR A 1 343 ? 0.201 51.286 52.986 1.00 58.45 530 TYR A N 1
ATOM 2374 C CA . TYR A 1 343 ? 0.166 51.311 51.529 1.00 59.89 530 TYR A CA 1
ATOM 2375 C C . TYR A 1 343 ? 1.501 50.859 50.954 1.00 62.15 530 TYR A C 1
ATOM 2376 O O . TYR A 1 343 ? 1.563 49.928 50.140 1.00 60.31 530 TYR A O 1
ATOM 2385 N N . ILE A 1 344 ? 2.587 51.503 51.379 1.00 57.68 531 ILE A N 1
ATOM 2386 C CA . ILE A 1 344 ? 3.906 51.137 50.879 1.00 54.24 531 ILE A CA 1
ATOM 2387 C C . ILE A 1 344 ? 4.223 49.687 51.225 1.00 57.37 531 ILE A C 1
ATOM 2388 O O . ILE A 1 344 ? 4.729 48.928 50.386 1.00 52.61 531 ILE A O 1
ATOM 2393 N N . ALA A 1 345 ? 3.897 49.273 52.457 1.00 56.55 532 ALA A N 1
ATOM 2394 C CA . ALA A 1 345 ? 4.156 47.901 52.888 1.00 54.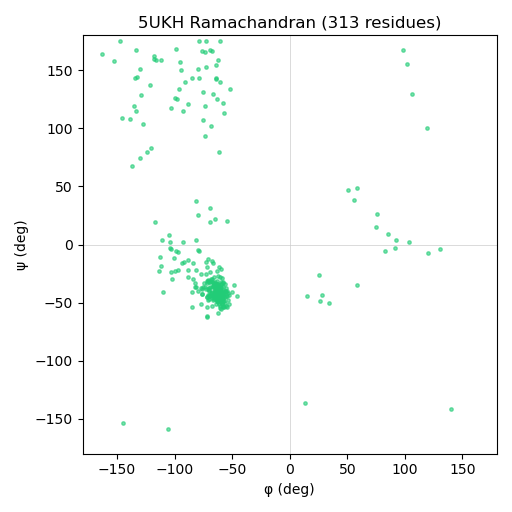78 532 ALA A CA 1
ATOM 2395 C C . ALA A 1 345 ? 3.474 46.884 51.984 1.00 58.44 532 ALA A C 1
ATOM 2396 O O . ALA A 1 345 ? 4.034 45.812 51.727 1.00 55.93 532 ALA A O 1
ATOM 2398 N N . LYS A 1 346 ? 2.276 47.199 51.490 1.00 59.23 533 LYS A N 1
ATOM 2399 C CA . LYS A 1 346 ? 1.546 46.246 50.665 1.00 56.04 533 LYS A CA 1
ATOM 2400 C C . LYS A 1 346 ? 2.033 46.266 49.219 1.00 61.42 533 LYS A C 1
ATOM 2401 O O . LYS A 1 346 ? 2.125 45.214 48.581 1.00 63.35 533 LYS A O 1
ATOM 2403 N N . ASN A 1 347 ? 2.383 47.437 48.693 1.00 65.19 534 ASN A N 1
ATOM 2404 C CA . ASN A 1 347 ? 2.660 47.562 47.267 1.00 65.39 534 ASN A CA 1
ATOM 2405 C C . ASN A 1 347 ? 4.140 47.621 46.921 1.00 65.91 534 ASN A C 1
ATOM 2406 O O . ASN A 1 347 ? 4.521 47.194 45.825 1.00 61.71 534 ASN A O 1
ATOM 2411 N N . TYR A 1 348 ? 4.984 48.146 47.803 1.00 64.40 535 TYR A N 1
ATOM 2412 C CA . TYR A 1 348 ? 6.425 48.213 47.566 1.00 62.68 535 TYR A CA 1
ATOM 2413 C C . TYR A 1 348 ? 7.142 47.658 48.793 1.00 59.93 535 TYR A C 1
ATOM 2414 O O . TYR A 1 348 ? 7.723 48.410 49.584 1.00 50.12 535 TYR A O 1
ATOM 2423 N N . PRO A 1 349 ? 7.128 46.328 48.966 1.00 59.73 536 PRO A N 1
ATOM 2424 C CA . PRO A 1 349 ? 7.715 45.723 50.179 1.00 58.05 536 PRO A CA 1
ATOM 2425 C C . PRO A 1 349 ? 9.179 46.049 50.381 1.00 55.04 536 PRO A C 1
ATOM 2426 O O . PRO A 1 349 ? 9.639 46.124 51.530 1.00 52.28 536 PRO A O 1
ATOM 2430 N N . ASP A 1 350 ? 9.928 46.218 49.291 1.00 50.79 537 ASP A N 1
ATOM 2431 C CA . ASP A 1 350 ? 11.341 46.559 49.391 1.00 53.06 537 ASP A CA 1
ATOM 2432 C C . ASP A 1 350 ? 11.526 47.991 49.891 1.00 52.11 537 ASP A C 1
ATOM 2433 O O . ASP A 1 350 ? 12.326 48.239 50.806 1.00 51.00 537 ASP A O 1
ATOM 2438 N N . VAL A 1 351 ? 10.780 48.944 49.319 1.00 43.55 538 VAL A N 1
ATOM 2439 C CA . VAL A 1 351 ? 10.877 50.329 49.779 1.00 45.35 538 VAL A CA 1
ATOM 2440 C C . VAL A 1 351 ? 10.368 50.448 51.210 1.00 43.62 538 VAL A C 1
ATOM 2441 O O . VAL A 1 351 ? 10.884 51.243 52.004 1.00 41.27 538 VAL A O 1
ATOM 2445 N N . SER A 1 352 ? 9.358 49.658 51.570 1.00 48.87 539 SER A N 1
ATOM 2446 C CA . SER A 1 352 ? 8.879 49.654 52.945 1.00 51.92 539 SER A CA 1
ATOM 2447 C C . SER A 1 352 ? 9.993 49.287 53.923 1.00 49.83 539 SER A C 1
ATOM 2448 O O . SER A 1 352 ? 10.178 49.959 54.947 1.00 44.43 539 SER A O 1
ATOM 2451 N N . LYS A 1 353 ? 10.735 48.203 53.635 1.00 50.06 540 LYS A N 1
ATOM 2452 C CA . LYS A 1 353 ? 11.858 47.826 54.495 1.00 52.60 540 LYS A CA 1
ATOM 2453 C C . LYS A 1 353 ? 12.891 48.944 54.552 1.00 53.62 540 LYS A C 1
ATOM 2454 O O . LYS A 1 353 ? 13.439 49.235 55.622 1.00 56.50 540 LYS A O 1
ATOM 2460 N N . PHE A 1 354 ? 13.163 49.582 53.407 1.00 47.14 541 PHE A N 1
ATOM 2461 C CA . PHE A 1 354 ? 14.057 50.740 53.373 1.00 45.59 541 PHE A CA 1
ATOM 2462 C C . PHE A 1 354 ? 13.605 51.808 54.364 1.00 44.22 541 PHE A C 1
ATOM 2463 O O . PHE A 1 354 ? 14.404 52.325 55.159 1.00 43.32 541 PHE A O 1
ATOM 2471 N N . LEU A 1 355 ? 12.312 52.134 54.349 1.00 46.10 542 LEU A N 1
ATOM 2472 C CA . LEU A 1 355 ? 11.798 53.162 55.252 1.00 47.61 542 LEU A CA 1
ATOM 2473 C C . LEU A 1 355 ? 11.795 52.689 56.703 1.00 48.04 542 LEU A C 1
ATOM 2474 O O . LEU A 1 355 ? 12.167 53.444 57.613 1.00 46.49 542 LEU A O 1
ATOM 2479 N N . SER A 1 356 ? 11.361 51.450 56.941 1.00 52.00 543 SER A N 1
ATOM 2480 C CA . SER A 1 356 ? 11.331 50.926 58.301 1.00 51.68 543 SER A CA 1
ATOM 2481 C C . SER A 1 356 ? 12.710 50.959 58.941 1.00 46.58 543 SER A C 1
ATOM 2482 O O . SER A 1 356 ? 12.846 51.326 60.113 1.00 54.44 543 SER A O 1
ATOM 2485 N N . ARG A 1 357 ? 13.748 50.563 58.199 1.00 47.18 544 ARG A N 1
ATOM 2486 C CA . ARG A 1 357 ? 15.084 50.521 58.790 1.00 47.11 544 ARG A CA 1
ATOM 2487 C C . ARG A 1 357 ? 15.563 51.909 59.193 1.00 49.52 544 ARG A C 1
ATOM 2488 O O . ARG A 1 357 ? 16.101 52.089 60.292 1.00 53.66 544 ARG A O 1
ATOM 2496 N N . LEU A 1 358 ? 15.350 52.905 58.332 1.00 45.54 545 LEU A N 1
ATOM 2497 C CA . LEU A 1 358 ? 15.784 54.267 58.631 1.00 45.38 545 LEU A CA 1
ATOM 2498 C C . LEU A 1 358 ? 14.910 54.896 59.713 1.00 49.21 545 LEU A C 1
ATOM 2499 O O . LEU A 1 358 ? 15.420 55.483 60.680 1.00 50.96 545 LEU A O 1
ATOM 2504 N N . GLU A 1 359 ? 13.587 54.744 59.592 1.00 53.25 546 GLU A N 1
ATOM 2505 C CA . GLU A 1 359 ? 12.689 55.198 60.650 1.00 55.06 546 GLU A CA 1
ATOM 2506 C C . GLU A 1 359 ? 13.135 54.682 62.006 1.00 57.54 546 GLU A C 1
ATOM 2507 O O . GLU A 1 359 ? 13.102 55.414 63.000 1.00 63.57 546 GLU A O 1
ATOM 2513 N N . SER A 1 360 ? 13.578 53.425 62.062 1.00 58.76 547 SER A N 1
ATOM 2514 C CA . SER A 1 360 ? 13.959 52.833 63.339 1.00 62.00 547 SER A CA 1
ATOM 2515 C C . SER A 1 360 ? 15.121 53.587 63.976 1.00 58.41 547 SER A C 1
ATOM 2516 O O . SER A 1 360 ? 15.162 53.776 65.197 1.00 68.60 547 SER A O 1
ATOM 2519 N N . VAL A 1 361 ? 16.073 54.021 63.160 1.00 64.07 548 VAL A N 1
ATOM 2520 C CA . VAL A 1 361 ? 17.254 54.714 63.655 1.00 60.30 548 VAL A CA 1
ATOM 2521 C C . VAL A 1 361 ? 17.054 56.227 63.679 1.00 59.86 548 VAL A C 1
ATOM 2522 O O . VAL A 1 361 ? 17.827 56.940 64.332 1.00 60.55 548 VAL A O 1
ATOM 2526 N N . ALA A 1 362 ? 16.025 56.736 62.998 1.00 63.87 549 ALA A N 1
ATOM 2527 C CA . ALA A 1 362 ? 15.761 58.168 63.014 1.00 60.02 549 ALA A CA 1
ATOM 2528 C C . ALA A 1 362 ? 15.350 58.640 64.402 1.00 67.86 549 ALA A C 1
ATOM 2529 O O . ALA A 1 362 ? 15.578 59.801 64.757 1.00 75.81 549 ALA A O 1
ATOM 2531 N N . GLY A 1 363 ? 14.755 57.760 65.199 1.00 77.36 550 GLY A N 1
ATOM 2532 C CA . GLY A 1 363 ? 14.463 58.056 66.588 1.00 83.97 550 GLY A CA 1
ATOM 2533 C C . GLY A 1 363 ? 15.453 57.398 67.530 1.00 86.63 550 GLY A C 1
ATOM 2534 O O . GLY A 1 363 ? 16.256 58.072 68.178 1.00 87.32 550 GLY A O 1
#

Organism: NCBI:txid862967

Nearest PDB structures (foldseek):
  5ukh-assembly1_A  TM=1.003E+00  e=4.300E-42  Streptococcus intermedius B196
  4ja3-assembly1_A  TM=1.595E-01  e=2.897E+00  Escherichia coli K-12
  2nwl-assembly1_B  TM=1.128E-01  e=9.641E+00  Pyrococcus horikoshii

Sequence (315 aa):
AYAALKDLTLSKQDKVFLEHLTEYGFDSTTARQILKLKQGLERKFSSIFDDYTQEERDYLLFRIIGSVSYNGVKWDETAGYLSRYFYKEVVSNPVTGEKQKVPKSLLDIFQELGLSKAEAKQLQYNLSLQHEAGGTLSTTGDVKQDPDYYETAKNSYKLVYGTTEGFDKFWDERLKAYSNDGRGNADFTHQSITATHLNPTGWEGDTTYNANERKPSIGEDDYKADLDSVNIIGRKKGQSYQSASSYYSDVQKGHSVREKEFLKNKDWEKVKKTIYDSLVPNGINKNADSVVKDYIAKNYPDVSKFLSRLESVAG